Protein AF-A0A933SUL9-F1 (afdb_monomer)

pLDDT: mean 82.56, std 15.0, range [41.06, 97.38]

Secondary structure (DSSP, 8-state):
-------------------PPPHHHHHHHHHHHHHHIIIIIHHHH-TTSSS--HHHHHHT-----TTSHHHHTS-HHHHHHHHHTTTPPTT-----GGGTS-HHHHHHHHHHGGG--TT-------HHHHHHHIIIIIHHHH-TTSSS--HHHHHTT-----SS-HHHHHTS-HHHHHHHHHHB--STT---B--BTTB-HHHHHHHHHHHHTT--

Foldseek 3Di:
DDDDDDDDPDDPPPPPPPDDDDPVRLVVLLVLLLVLCVVPVCQQLNNLSQRPHVVCVVVVHRDHSLQDPVLLPDDLVQQLCCQCPVNPDPPDPRDNCVVVDDSSNSSSNSSNSNVRDSFPPQLPAALVLLLVCCVVPVCQQQNNLRQRPHVVCVVVVADGHGLQAPVRLVVDGLVRQLCCQQDNDDDPRGDGHHCNVVDDSSNSSNNSNNSNVSHD

Structure (mmCIF, N/CA/C/O backbone):
data_AF-A0A933SUL9-F1
#
_entry.id   AF-A0A933SUL9-F1
#
loop_
_atom_site.group_PDB
_atom_site.id
_atom_site.type_symbol
_atom_site.label_atom_id
_atom_site.label_alt_id
_atom_site.label_comp_id
_atom_site.label_asym_id
_atom_site.label_entity_id
_atom_site.label_seq_id
_atom_site.pdbx_PDB_ins_code
_atom_site.Cartn_x
_atom_site.Cartn_y
_atom_site.Cartn_z
_atom_site.occupancy
_atom_site.B_iso_or_equiv
_atom_site.auth_seq_id
_atom_site.auth_comp_id
_atom_site.auth_asym_id
_atom_site.auth_atom_id
_atom_site.pdbx_PDB_model_num
ATOM 1 N N . MET A 1 1 ? -11.830 -58.978 56.625 1.00 42.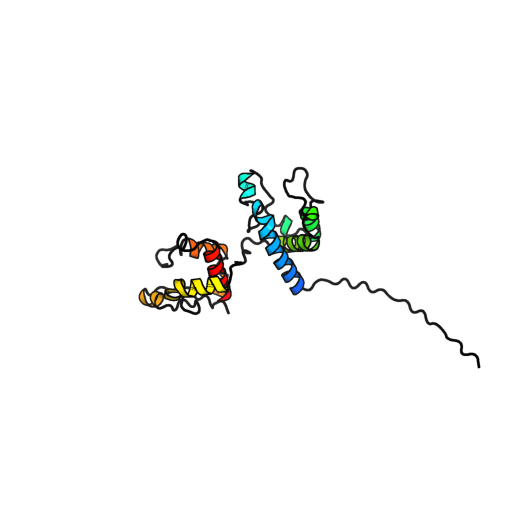00 1 MET A N 1
ATOM 2 C CA . MET A 1 1 ? -10.770 -58.032 56.199 1.00 42.00 1 MET A CA 1
ATOM 3 C C . MET A 1 1 ? -11.416 -56.754 55.671 1.00 42.00 1 MET A C 1
ATOM 5 O O . MET A 1 1 ? -12.039 -56.801 54.622 1.00 42.00 1 MET A O 1
ATOM 9 N N . LYS A 1 2 ? -11.346 -55.636 56.409 1.00 41.06 2 LYS A N 1
ATOM 10 C CA . LYS A 1 2 ? -11.911 -54.335 55.999 1.00 41.06 2 LYS A CA 1
ATOM 11 C C . LYS A 1 2 ? -10.801 -53.496 55.351 1.00 41.06 2 LYS A C 1
ATOM 13 O O . LYS A 1 2 ? -9.861 -53.116 56.042 1.00 41.06 2 LYS A O 1
ATOM 18 N N . ARG A 1 3 ? -10.878 -53.233 54.043 1.00 43.38 3 ARG A N 1
ATOM 19 C CA . ARG A 1 3 ? -9.951 -52.326 53.342 1.00 43.38 3 ARG A CA 1
ATOM 20 C C . ARG A 1 3 ? -10.451 -50.888 53.505 1.00 43.38 3 ARG A C 1
ATOM 22 O O . ARG A 1 3 ? -11.521 -50.556 53.010 1.00 43.38 3 ARG A O 1
ATOM 29 N N . LYS A 1 4 ? -9.699 -50.056 54.231 1.00 46.94 4 LYS A N 1
ATOM 30 C CA . LYS A 1 4 ? -9.925 -48.606 54.315 1.00 46.94 4 LYS A CA 1
ATOM 31 C C . LYS A 1 4 ? -9.298 -47.952 53.081 1.00 46.94 4 LYS A C 1
ATOM 33 O O . LYS A 1 4 ? -8.095 -48.079 52.881 1.00 46.94 4 LYS A O 1
ATOM 38 N N . ILE A 1 5 ? -10.111 -47.290 52.263 1.00 51.84 5 ILE A N 1
ATOM 39 C CA . ILE A 1 5 ? -9.652 -46.453 51.151 1.00 51.84 5 ILE A CA 1
ATOM 40 C C . ILE A 1 5 ? -9.416 -45.055 51.728 1.00 51.84 5 ILE A C 1
ATOM 42 O O . ILE A 1 5 ? -10.355 -44.420 52.201 1.00 51.84 5 ILE A O 1
ATOM 46 N N . PHE A 1 6 ? -8.165 -44.601 51.739 1.00 46.59 6 PHE A N 1
ATOM 47 C CA . PHE A 1 6 ? -7.826 -43.210 52.028 1.00 46.59 6 PHE A CA 1
ATOM 48 C C . PHE A 1 6 ? -7.938 -42.412 50.726 1.00 46.59 6 PHE A C 1
ATOM 50 O O . PHE A 1 6 ? -7.183 -42.652 49.787 1.00 46.59 6 PHE A O 1
ATOM 57 N N . ALA A 1 7 ? -8.894 -41.485 50.660 1.00 49.97 7 ALA A N 1
ATOM 58 C CA . ALA A 1 7 ? -8.974 -40.503 49.587 1.00 49.97 7 ALA A CA 1
ATOM 59 C C . ALA A 1 7 ? -7.996 -39.359 49.894 1.00 49.97 7 ALA A C 1
ATOM 61 O O . ALA A 1 7 ? -8.187 -38.613 50.853 1.00 49.97 7 ALA A O 1
ATOM 62 N N . ILE A 1 8 ? -6.931 -39.246 49.100 1.00 52.97 8 ILE A N 1
ATOM 63 C CA . ILE A 1 8 ? -6.003 -38.113 49.136 1.00 52.97 8 ILE A CA 1
ATOM 64 C C . ILE A 1 8 ? -6.593 -37.034 48.225 1.00 52.97 8 ILE A C 1
ATOM 66 O O . ILE A 1 8 ? -6.519 -37.136 47.004 1.00 52.97 8 ILE A O 1
ATOM 70 N N . ILE A 1 9 ? -7.216 -36.017 48.820 1.00 56.59 9 ILE A N 1
ATOM 71 C CA . ILE A 1 9 ? -7.631 -34.800 48.114 1.00 56.59 9 ILE A CA 1
ATOM 72 C C . ILE A 1 9 ? -6.402 -33.885 48.071 1.00 56.59 9 ILE A C 1
ATOM 74 O O . ILE A 1 9 ? -6.095 -33.201 49.045 1.00 56.59 9 ILE A O 1
ATOM 78 N N . GLY A 1 10 ? -5.648 -33.935 46.972 1.00 50.75 10 GLY A N 1
ATOM 79 C CA . GLY A 1 10 ? -4.569 -32.983 46.697 1.00 50.75 10 GLY A CA 1
ATOM 80 C C . GLY A 1 10 ? -5.129 -31.673 46.125 1.00 50.75 10 GLY A C 1
ATOM 81 O O . GLY A 1 10 ? -6.117 -31.717 45.388 1.00 50.75 10 GLY A O 1
ATOM 82 N N . PRO A 1 11 ? -4.537 -30.505 46.435 1.00 58.97 11 PRO A N 1
ATOM 83 C CA . PRO A 1 11 ? -5.017 -29.230 45.922 1.00 58.97 11 PRO A CA 1
ATOM 84 C C . PRO A 1 11 ? -4.733 -29.150 44.419 1.00 58.97 11 PRO A C 1
ATOM 86 O O . PRO A 1 11 ? -3.580 -29.179 43.988 1.00 58.97 11 PRO A O 1
ATOM 89 N N . VAL A 1 12 ? -5.788 -29.047 43.610 1.00 54.91 12 VAL A N 1
ATOM 90 C CA . VAL A 1 12 ? -5.671 -28.707 42.189 1.00 54.91 12 VAL A CA 1
ATOM 91 C C . VAL A 1 12 ? -5.274 -27.234 42.119 1.00 54.91 12 VAL A C 1
ATOM 93 O O . VAL A 1 12 ? -6.117 -26.344 42.205 1.00 54.91 12 VAL A O 1
ATOM 96 N N . LEU A 1 13 ? -3.969 -26.973 42.026 1.00 51.28 13 LEU A N 1
ATOM 97 C CA . LEU A 1 13 ? -3.451 -25.652 41.692 1.00 51.28 13 LEU A CA 1
ATOM 98 C C . LEU A 1 13 ? -3.873 -25.349 40.248 1.00 51.28 13 LEU A C 1
ATOM 100 O O . LEU A 1 13 ? -3.306 -25.889 39.297 1.00 51.28 13 LEU A O 1
ATOM 104 N N . LEU A 1 14 ? -4.899 -24.516 40.083 1.00 52.28 14 LEU A N 1
ATOM 105 C CA . LEU A 1 14 ? -5.302 -23.994 38.783 1.00 52.28 14 LEU A CA 1
ATOM 106 C C . LEU A 1 14 ? -4.233 -22.983 38.340 1.00 52.28 14 LEU A C 1
ATOM 108 O O . LEU A 1 14 ? -4.274 -21.809 38.702 1.00 52.28 14 LEU A O 1
ATOM 112 N N . VAL A 1 15 ? -3.220 -23.454 37.614 1.00 51.59 15 VAL A N 1
ATOM 113 C CA . VAL A 1 15 ? -2.232 -22.576 36.983 1.00 51.59 15 VAL A CA 1
ATOM 114 C C . VAL A 1 15 ? -2.940 -21.862 35.833 1.00 51.59 15 VAL A C 1
ATOM 116 O O . VAL A 1 15 ? -3.160 -22.446 34.774 1.00 51.59 15 VAL A O 1
ATOM 119 N N . LEU A 1 16 ? -3.330 -20.604 36.050 1.00 51.22 16 LEU A N 1
ATOM 120 C CA . LEU A 1 16 ? -3.737 -19.694 34.981 1.00 51.22 16 LEU A CA 1
ATOM 121 C C . LEU A 1 16 ? -2.507 -19.431 34.103 1.00 51.22 16 LEU A C 1
ATOM 123 O O . LEU A 1 16 ? -1.709 -18.538 34.375 1.00 51.22 16 LEU A O 1
ATOM 127 N N . MET A 1 17 ? -2.319 -20.257 33.075 1.00 44.09 17 MET A N 1
ATOM 128 C CA . MET A 1 17 ? -1.372 -19.965 32.008 1.00 44.09 17 MET A CA 1
ATOM 129 C C . MET A 1 17 ? -1.943 -18.805 31.198 1.00 44.09 17 MET A C 1
ATOM 131 O O . MET A 1 17 ? -2.877 -18.978 30.418 1.00 44.09 17 MET A O 1
ATOM 135 N N . SER A 1 18 ? -1.393 -17.612 31.398 1.00 49.53 18 SER A N 1
ATOM 136 C CA . SER A 1 18 ? -1.591 -16.494 30.482 1.00 49.53 18 SER A CA 1
ATOM 137 C C . SER A 1 18 ? -0.981 -16.891 29.138 1.00 49.53 18 SER A C 1
ATOM 139 O O . SER A 1 18 ? 0.234 -16.824 28.961 1.00 49.53 18 SER A O 1
ATOM 141 N N . VAL A 1 19 ? -1.806 -17.381 28.214 1.00 53.00 19 VAL A N 1
ATOM 142 C CA . VAL A 1 19 ? -1.376 -17.704 26.852 1.00 53.00 19 VAL A CA 1
ATOM 143 C C . VAL A 1 19 ? -1.109 -16.382 26.143 1.00 53.00 19 VAL A C 1
ATOM 145 O O . VAL A 1 19 ? -2.030 -15.700 25.704 1.00 53.00 19 VAL A O 1
ATOM 148 N N . THR A 1 20 ? 0.156 -15.979 26.075 1.00 58.44 20 THR A N 1
ATOM 149 C CA . THR A 1 20 ? 0.573 -14.892 25.189 1.00 58.44 20 THR A CA 1
ATOM 150 C C . THR A 1 20 ? 0.593 -15.435 23.763 1.00 58.44 20 THR A C 1
ATOM 152 O O . THR A 1 20 ? 1.267 -16.437 23.509 1.00 58.44 20 THR A O 1
ATOM 155 N N . ALA A 1 21 ? -0.150 -14.803 22.852 1.00 60.97 21 ALA A N 1
ATOM 156 C CA . ALA A 1 21 ? -0.200 -15.193 21.445 1.00 60.97 21 ALA A CA 1
ATOM 157 C C . ALA A 1 21 ? 1.207 -15.211 20.826 1.00 60.97 21 ALA A C 1
ATOM 159 O O . ALA A 1 21 ? 2.068 -14.395 21.167 1.00 60.97 21 ALA A O 1
ATOM 160 N N . SER A 1 22 ? 1.453 -16.159 19.920 1.00 64.50 22 SER A N 1
ATOM 161 C CA . SER A 1 22 ? 2.755 -16.250 19.256 1.00 64.50 22 SER A CA 1
ATOM 162 C C . SER A 1 22 ? 2.956 -15.095 18.258 1.00 64.50 22 SER A C 1
ATOM 164 O O . SER A 1 22 ? 1.985 -14.628 17.660 1.00 64.50 22 SER A O 1
ATOM 166 N N . PRO A 1 23 ? 4.203 -14.685 17.954 1.00 57.62 23 PRO A N 1
ATOM 167 C CA . PRO A 1 23 ? 4.468 -13.664 16.933 1.00 57.62 23 PRO A CA 1
ATOM 168 C C . PRO A 1 23 ? 3.925 -14.005 15.532 1.00 57.62 23 PRO A C 1
ATOM 170 O O . PRO A 1 23 ? 3.692 -13.117 14.715 1.00 57.62 23 PRO A O 1
ATOM 173 N N . ALA A 1 24 ? 3.749 -15.293 15.217 1.00 46.44 24 ALA A N 1
ATOM 174 C CA . ALA A 1 24 ? 3.148 -15.741 13.960 1.00 46.44 24 ALA A CA 1
ATOM 175 C C . ALA A 1 24 ? 1.617 -15.584 13.967 1.00 46.44 24 ALA A C 1
ATOM 177 O O . ALA A 1 24 ? 1.024 -15.215 12.956 1.00 46.44 24 ALA A O 1
ATOM 178 N N . GLU A 1 25 ? 0.986 -15.821 15.113 1.00 60.12 25 GLU A N 1
ATOM 179 C CA . GLU A 1 25 ? -0.448 -15.638 15.324 1.00 60.12 25 GLU A CA 1
ATOM 180 C C . GLU A 1 25 ? -0.830 -14.154 15.326 1.00 60.12 25 GLU A C 1
ATOM 182 O O . GLU A 1 25 ? -1.778 -13.766 14.652 1.00 60.12 25 GLU A O 1
ATOM 187 N N . GLU A 1 26 ? -0.016 -13.303 15.952 1.00 60.41 26 GLU A N 1
ATOM 188 C CA . GLU A 1 26 ? -0.184 -11.847 15.929 1.00 60.41 26 GLU A CA 1
ATOM 189 C C . GLU A 1 26 ? -0.081 -11.277 14.502 1.00 60.41 26 GLU A C 1
ATOM 191 O O . GLU A 1 26 ? -0.931 -10.493 14.077 1.00 60.41 26 GLU A O 1
ATOM 196 N N . LYS A 1 27 ? 0.892 -11.749 13.706 1.00 58.47 27 LYS A N 1
ATOM 197 C CA . LYS A 1 27 ? 1.001 -11.401 12.277 1.00 58.47 27 LYS A CA 1
ATOM 198 C C . LYS A 1 27 ? -0.212 -11.858 11.464 1.00 58.47 27 LYS A C 1
ATOM 200 O O . LYS A 1 27 ? -0.663 -11.122 10.588 1.00 58.47 27 LYS A O 1
ATOM 205 N N . ASN A 1 28 ? -0.756 -13.042 11.745 1.00 68.06 28 ASN A N 1
ATOM 206 C CA . ASN A 1 28 ? -1.950 -13.547 11.062 1.00 68.06 28 ASN A CA 1
ATOM 207 C C . ASN A 1 28 ? -3.206 -12.737 11.422 1.00 68.06 28 ASN A C 1
ATOM 209 O O . ASN A 1 28 ? -3.985 -12.390 10.533 1.00 68.06 28 ASN A O 1
ATOM 213 N N . ILE A 1 29 ? -3.380 -12.381 12.697 1.00 73.81 29 ILE A N 1
ATOM 214 C CA . ILE A 1 29 ? -4.493 -11.548 13.176 1.00 73.81 29 ILE A CA 1
ATOM 215 C C . ILE A 1 29 ? -4.421 -10.150 12.555 1.00 73.81 29 ILE A C 1
ATOM 217 O O . ILE A 1 29 ? -5.411 -9.659 12.013 1.00 73.81 29 ILE A O 1
ATOM 221 N N . ALA A 1 30 ? -3.240 -9.532 12.549 1.00 72.00 30 ALA A N 1
ATOM 222 C CA . ALA A 1 30 ? -3.025 -8.251 11.890 1.00 72.00 30 ALA A CA 1
ATOM 223 C C . ALA A 1 30 ? -3.280 -8.312 10.374 1.00 72.00 30 ALA A C 1
ATOM 225 O O . ALA A 1 30 ? -3.853 -7.385 9.800 1.00 72.00 30 ALA A O 1
ATOM 226 N N . HIS A 1 31 ? -2.912 -9.414 9.713 1.00 71.50 31 HIS A N 1
ATOM 227 C CA . HIS A 1 31 ? -3.207 -9.615 8.295 1.00 71.50 31 HIS A CA 1
ATOM 228 C C . HIS A 1 31 ? -4.721 -9.663 8.028 1.00 71.50 31 HIS A C 1
ATOM 230 O O . HIS A 1 31 ? -5.192 -9.006 7.099 1.00 71.50 31 HIS A O 1
ATOM 236 N N . ILE A 1 32 ? -5.504 -10.357 8.860 1.00 79.88 32 ILE A N 1
ATOM 237 C CA . ILE A 1 32 ? -6.978 -10.329 8.793 1.00 79.88 32 ILE A CA 1
ATOM 238 C C . ILE A 1 32 ? -7.492 -8.900 9.014 1.00 79.88 32 ILE A C 1
ATOM 240 O O . ILE A 1 32 ? -8.298 -8.398 8.227 1.00 79.88 32 ILE A O 1
ATOM 244 N N . GLY A 1 33 ? -6.966 -8.214 10.030 1.00 86.50 33 GLY A N 1
ATOM 245 C CA . GLY A 1 33 ? -7.293 -6.825 10.343 1.00 86.50 33 GLY A CA 1
ATOM 246 C C . GLY A 1 33 ? -7.092 -5.876 9.171 1.00 86.50 33 GLY A C 1
ATOM 247 O O . GLY A 1 33 ? -7.946 -5.036 8.901 1.00 86.50 33 GLY A O 1
ATOM 248 N N . LYS A 1 34 ? -6.015 -6.071 8.410 1.00 81.81 34 LYS A N 1
ATOM 249 C CA . LYS A 1 34 ? -5.733 -5.338 7.174 1.00 81.81 34 LYS A CA 1
ATOM 250 C C . LYS A 1 34 ? -6.815 -5.531 6.115 1.00 81.81 34 LYS A C 1
ATOM 252 O O . LYS A 1 34 ? -7.231 -4.569 5.476 1.00 81.81 34 LYS A O 1
ATOM 257 N N . HIS A 1 35 ? -7.283 -6.763 5.883 1.00 78.81 35 HIS A N 1
ATOM 258 C CA . HIS A 1 35 ? -8.392 -7.028 4.943 1.00 78.81 35 HIS A CA 1
ATOM 259 C C . HIS A 1 35 ? -9.673 -6.325 5.364 1.00 78.81 35 HIS A C 1
ATOM 261 O O . HIS A 1 35 ? -10.295 -5.650 4.547 1.00 78.81 35 HIS A O 1
ATOM 267 N N . LEU A 1 36 ? -10.015 -6.412 6.643 1.00 88.81 36 LEU A N 1
ATOM 268 C CA . LEU A 1 36 ? -11.210 -5.777 7.177 1.00 88.81 36 LEU A CA 1
ATOM 269 C C . LEU A 1 36 ? -11.113 -4.244 7.136 1.00 88.81 36 LEU A C 1
ATOM 271 O O . LEU A 1 36 ? -12.049 -3.578 6.700 1.00 88.81 36 LEU A O 1
ATOM 275 N N . PHE A 1 37 ? -9.966 -3.667 7.496 1.00 91.44 37 PHE A N 1
ATOM 276 C CA . PHE A 1 37 ? -9.748 -2.224 7.413 1.00 91.44 37 PHE A CA 1
ATOM 277 C C . PHE A 1 37 ? -9.898 -1.712 5.974 1.00 91.44 37 PHE A C 1
ATOM 279 O O . PHE A 1 37 ? -10.584 -0.719 5.733 1.00 91.44 37 PHE A O 1
ATOM 286 N N . HIS A 1 38 ? -9.316 -2.419 5.003 1.00 83.94 38 HIS A N 1
ATOM 287 C CA . HIS A 1 38 ? -9.422 -2.063 3.587 1.00 83.94 38 HIS A CA 1
ATOM 288 C C . HIS A 1 38 ? -10.858 -2.178 3.061 1.00 83.94 38 HIS A C 1
ATOM 290 O O . HIS A 1 38 ? -11.249 -1.387 2.214 1.00 83.94 38 HIS A O 1
ATOM 296 N N . ALA A 1 39 ? -11.645 -3.139 3.548 1.00 84.50 39 ALA A N 1
ATOM 297 C CA . ALA A 1 39 ? -13.023 -3.328 3.102 1.00 84.50 39 ALA A CA 1
ATOM 298 C C . ALA A 1 39 ? -13.990 -2.303 3.717 1.00 84.50 39 ALA A C 1
ATOM 300 O O . ALA A 1 39 ? -14.871 -1.794 3.029 1.00 84.50 39 ALA A O 1
ATOM 301 N N . TYR A 1 40 ? -13.822 -1.982 5.003 1.00 93.75 40 TYR A N 1
ATOM 302 C CA . TYR A 1 40 ? -14.836 -1.248 5.769 1.00 93.75 40 TYR A CA 1
ATOM 303 C C . TYR A 1 40 ? -14.386 0.136 6.244 1.00 93.75 40 TYR A C 1
ATOM 305 O O . TYR A 1 40 ? -15.203 1.048 6.369 1.00 93.75 40 TYR A O 1
ATOM 313 N N . CYS A 1 41 ? -13.094 0.324 6.513 1.00 94.62 41 CYS A N 1
ATOM 314 C CA . CYS A 1 41 ? -12.572 1.550 7.118 1.00 94.62 41 CYS A CA 1
ATOM 315 C C . CYS A 1 41 ? -11.971 2.513 6.083 1.00 94.62 41 CYS A C 1
ATOM 317 O O . CYS A 1 41 ? -12.016 3.729 6.297 1.00 94.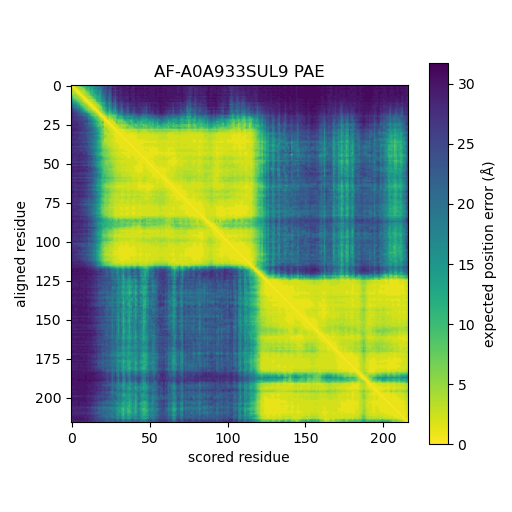62 41 CYS A O 1
ATOM 319 N N . PHE A 1 42 ? -11.461 1.996 4.956 1.00 91.44 42 PHE A N 1
ATOM 320 C CA . PHE A 1 42 ? -10.758 2.774 3.923 1.00 91.44 42 PHE A CA 1
ATOM 321 C C . PHE A 1 42 ? -11.582 3.956 3.403 1.00 91.44 42 PHE A C 1
ATOM 323 O O . PHE A 1 42 ? -11.048 5.027 3.130 1.00 91.44 42 PHE A O 1
ATOM 330 N N . VAL A 1 43 ? -12.899 3.789 3.288 1.00 91.31 43 VAL A N 1
ATOM 331 C CA . VAL A 1 43 ? -13.758 4.779 2.637 1.00 91.31 43 VAL A CA 1
ATOM 332 C C . VAL A 1 43 ? -13.701 6.142 3.350 1.00 91.31 43 VAL A C 1
ATOM 334 O O . VAL A 1 43 ? -13.832 7.192 2.716 1.00 91.31 43 VAL A O 1
ATOM 337 N N . CYS A 1 44 ? -13.417 6.129 4.657 1.00 95.94 44 CYS A N 1
ATOM 338 C CA . CYS A 1 44 ? -13.188 7.318 5.473 1.00 95.94 44 CYS A CA 1
ATOM 339 C C . CYS A 1 44 ? -11.710 7.490 5.856 1.00 95.94 44 CYS A C 1
ATOM 341 O O . CYS A 1 44 ? -11.180 8.595 5.760 1.00 95.94 44 CYS A O 1
ATOM 343 N N . HIS A 1 45 ? -11.033 6.421 6.282 1.00 93.44 45 HIS A N 1
ATOM 344 C CA . HIS A 1 45 ? -9.667 6.508 6.803 1.00 93.44 45 HIS A CA 1
ATOM 345 C C . HIS A 1 45 ? -8.566 6.444 5.735 1.00 93.44 45 HIS A C 1
ATOM 347 O O . HIS A 1 45 ? -7.427 6.767 6.059 1.00 93.44 45 HIS A O 1
ATOM 353 N N . ASN A 1 46 ? -8.920 6.121 4.486 1.00 85.12 46 ASN A N 1
ATOM 354 C CA . ASN A 1 46 ? -8.037 5.789 3.362 1.00 85.12 46 ASN A CA 1
ATOM 355 C C . ASN A 1 46 ? -7.139 4.566 3.631 1.00 85.12 46 ASN A C 1
ATOM 357 O O . ASN A 1 46 ? -7.066 4.082 4.758 1.00 85.12 46 ASN A O 1
ATOM 361 N N . TYR A 1 47 ? -6.479 4.035 2.601 1.00 80.25 47 TYR A N 1
ATOM 362 C CA . TYR A 1 47 ? -5.575 2.884 2.732 1.00 80.25 47 TYR A CA 1
ATOM 363 C C . TYR A 1 47 ? -4.335 3.191 3.577 1.00 80.25 47 TYR A C 1
ATOM 365 O O . TYR A 1 47 ? -3.851 2.322 4.292 1.00 80.25 47 TYR A O 1
ATOM 373 N N . ASP A 1 48 ? -3.857 4.434 3.537 1.00 75.38 48 ASP A N 1
ATOM 374 C CA . ASP A 1 48 ? -2.724 4.909 4.337 1.00 75.38 48 ASP A CA 1
ATOM 375 C C . ASP A 1 48 ? -3.108 5.255 5.789 1.00 75.38 48 ASP A C 1
ATOM 377 O O . ASP A 1 48 ? -2.253 5.632 6.589 1.00 75.38 48 ASP A O 1
ATOM 381 N N . GLY A 1 49 ? -4.395 5.160 6.142 1.00 87.75 49 GLY A N 1
ATOM 382 C CA . GLY A 1 49 ? -4.903 5.476 7.472 1.00 87.75 49 GLY A CA 1
ATOM 383 C C . GLY A 1 49 ? -4.862 6.964 7.837 1.00 87.75 49 GLY A C 1
ATOM 384 O O . GLY A 1 49 ? -5.097 7.297 9.002 1.00 87.75 49 GLY A O 1
ATOM 385 N N . LYS A 1 50 ? -4.577 7.882 6.902 1.00 89.06 50 LYS A N 1
ATOM 386 C CA . LYS A 1 50 ? -4.414 9.317 7.203 1.00 89.06 50 LYS A CA 1
ATOM 387 C C . LYS A 1 50 ? -5.723 10.070 7.423 1.00 89.06 50 LYS A C 1
ATOM 389 O O . LYS A 1 50 ? -5.685 11.233 7.822 1.00 89.06 50 LYS A O 1
ATOM 394 N N . GLY A 1 51 ? -6.873 9.432 7.212 1.00 91.25 51 GLY A N 1
ATOM 395 C CA . GLY A 1 51 ? -8.172 10.083 7.397 1.00 91.25 51 GLY A CA 1
ATOM 396 C C . GLY A 1 51 ? -8.627 10.910 6.194 1.00 91.25 51 GLY A C 1
ATOM 397 O O . GLY A 1 51 ? -9.509 11.748 6.325 1.00 91.25 51 GLY A O 1
ATOM 398 N N . ASN A 1 52 ? -8.034 10.702 5.022 1.00 88.75 52 ASN A N 1
ATOM 399 C CA . ASN A 1 52 ? -8.332 11.413 3.774 1.00 88.75 52 ASN A CA 1
ATOM 400 C C . ASN A 1 52 ? -9.132 10.546 2.781 1.00 88.75 52 ASN A C 1
ATOM 402 O O . ASN A 1 52 ? -8.985 10.697 1.569 1.00 88.75 52 ASN A O 1
ATOM 406 N N . GLY A 1 53 ? -9.975 9.636 3.283 1.00 87.81 53 GLY A N 1
ATOM 407 C CA . GLY A 1 53 ? -10.750 8.721 2.448 1.00 87.81 53 GLY A CA 1
ATOM 408 C C . GLY A 1 53 ? -11.751 9.437 1.526 1.00 87.81 53 GLY A C 1
ATOM 409 O O . GLY A 1 53 ? -12.194 10.557 1.816 1.00 87.81 53 GLY A O 1
ATOM 410 N N . PRO A 1 54 ? -12.150 8.797 0.412 1.00 84.75 54 PRO A N 1
ATOM 411 C CA . PRO A 1 54 ? -12.994 9.417 -0.610 1.00 84.75 54 PRO A CA 1
ATOM 412 C C . PRO A 1 54 ? -14.351 9.894 -0.070 1.00 84.75 54 PRO A C 1
ATOM 414 O O . PRO A 1 54 ? -14.816 10.979 -0.432 1.00 84.75 54 PRO A O 1
ATOM 417 N N . LEU A 1 55 ? -14.974 9.132 0.836 1.00 90.94 55 LEU A N 1
ATOM 418 C CA . LEU A 1 55 ? -16.237 9.532 1.458 1.00 90.94 55 LEU A CA 1
ATOM 419 C C . LEU A 1 55 ? -16.028 10.620 2.511 1.00 90.94 55 LEU A C 1
ATOM 421 O O . LEU A 1 55 ? -16.839 11.541 2.583 1.00 90.94 55 LEU A O 1
ATOM 425 N N . ALA A 1 56 ? -14.932 10.571 3.275 1.00 91.62 56 ALA A N 1
ATOM 426 C CA . ALA A 1 56 ? -14.616 11.613 4.252 1.00 91.62 56 ALA A CA 1
ATOM 427 C C . ALA A 1 56 ? -14.519 12.995 3.591 1.00 91.62 56 ALA A C 1
ATOM 429 O O . ALA A 1 56 ? -15.154 13.947 4.048 1.00 91.62 56 ALA A O 1
ATOM 430 N N . LYS A 1 57 ? -13.827 13.074 2.445 1.00 87.19 57 LYS A N 1
ATOM 431 C CA . LYS A 1 57 ? -13.728 14.295 1.634 1.00 87.19 57 LYS A CA 1
ATOM 432 C C . LYS A 1 57 ? -15.096 14.787 1.158 1.00 87.19 57 LYS A C 1
ATOM 434 O O . LYS A 1 57 ? -15.376 15.979 1.239 1.00 87.19 57 LYS A O 1
ATOM 439 N N . LYS A 1 58 ? -15.958 13.880 0.684 1.00 91.12 58 LYS A N 1
ATOM 440 C CA . LYS A 1 58 ? -17.302 14.224 0.190 1.00 91.12 58 LYS A CA 1
ATOM 441 C C . LYS A 1 58 ? -18.234 14.712 1.302 1.00 91.12 58 LYS A C 1
ATOM 443 O O . LYS A 1 58 ? -19.060 15.584 1.059 1.00 91.12 58 LYS A O 1
ATOM 448 N N . LEU A 1 59 ? -18.098 14.157 2.504 1.00 92.06 59 LEU A N 1
ATOM 449 C CA . LEU A 1 59 ? -18.893 14.529 3.676 1.00 92.06 59 LEU A CA 1
ATOM 450 C C . LEU A 1 59 ? -18.315 15.724 4.451 1.00 92.06 59 LEU A C 1
ATOM 452 O O . LEU A 1 59 ? -18.932 16.163 5.417 1.00 92.06 59 LEU A O 1
ATOM 456 N N . GLY A 1 60 ? -17.143 16.239 4.065 1.00 91.12 60 GLY A N 1
ATOM 457 C CA . GLY A 1 60 ? -16.482 17.336 4.777 1.00 91.12 60 GLY A CA 1
ATOM 458 C C . GLY A 1 60 ? -16.074 16.977 6.210 1.00 91.12 60 GLY A C 1
ATOM 459 O O . GLY A 1 60 ? -15.972 17.863 7.056 1.00 91.12 60 GLY A O 1
ATOM 460 N N . ILE A 1 61 ? -15.861 15.690 6.498 1.00 91.12 61 ILE A N 1
ATOM 461 C CA . ILE A 1 61 ? -15.395 15.223 7.807 1.00 91.12 61 ILE A CA 1
ATOM 462 C C . ILE A 1 61 ? -13.895 14.969 7.791 1.00 91.12 61 ILE A C 1
ATOM 464 O O . ILE A 1 61 ? -13.315 14.635 6.761 1.00 91.12 61 ILE A O 1
ATOM 468 N N . VAL A 1 62 ? -13.284 15.062 8.971 1.00 90.50 62 VAL A N 1
ATOM 469 C CA . VAL A 1 62 ? -11.861 14.772 9.172 1.00 90.50 62 VAL A CA 1
ATOM 470 C C . VAL A 1 62 ? -11.725 13.607 10.157 1.00 90.50 62 VAL A C 1
ATOM 472 O O . VAL A 1 62 ? -11.649 13.825 11.370 1.00 90.50 62 VAL A O 1
ATOM 475 N N . PRO A 1 63 ? -11.758 12.353 9.669 1.00 93.81 63 PRO A N 1
ATOM 476 C CA . PRO A 1 63 ? -11.413 11.186 10.465 1.00 93.81 63 PRO A CA 1
ATOM 477 C C . PRO A 1 63 ? -10.015 11.307 11.071 1.00 93.81 63 PRO A C 1
ATOM 479 O O . PRO A 1 63 ? -9.157 12.052 10.598 1.00 93.81 63 PRO A O 1
ATOM 482 N N . ALA A 1 64 ? -9.772 10.547 12.136 1.00 92.56 64 ALA A N 1
ATOM 483 C CA . ALA A 1 64 ? -8.462 10.521 12.763 1.00 92.56 64 ALA A CA 1
ATOM 484 C C . ALA A 1 64 ? -7.385 10.031 11.781 1.00 92.56 64 ALA A C 1
ATOM 486 O O . ALA A 1 64 ? -7.563 8.996 11.138 1.00 92.56 64 ALA A O 1
ATOM 487 N N . ASN A 1 65 ? -6.250 10.737 11.747 1.00 92.12 65 ASN A N 1
ATOM 488 C CA . ASN A 1 65 ? -5.020 10.215 11.167 1.00 92.12 65 ASN A CA 1
ATOM 489 C C . ASN A 1 65 ? -4.466 9.129 12.103 1.00 92.12 65 ASN A C 1
ATOM 491 O O . ASN A 1 65 ? -3.955 9.438 13.179 1.00 92.12 65 ASN A O 1
ATOM 495 N N . LEU A 1 66 ? -4.602 7.870 11.697 1.00 91.56 66 LEU A N 1
ATOM 496 C CA . LEU A 1 66 ? -4.239 6.679 12.465 1.00 91.56 66 LEU A CA 1
ATOM 497 C C . LEU A 1 66 ? -2.727 6.405 12.470 1.00 91.56 66 LEU A C 1
ATOM 499 O O . LEU A 1 66 ? -2.257 5.603 13.268 1.00 91.56 66 LEU A O 1
ATOM 503 N N . THR A 1 67 ? -1.956 7.106 11.636 1.00 85.12 67 THR A N 1
ATOM 504 C CA . THR A 1 67 ? -0.497 6.928 11.532 1.00 85.12 67 THR A CA 1
ATOM 505 C C . THR A 1 67 ? 0.294 7.683 12.601 1.00 85.12 67 THR A C 1
ATOM 507 O O . THR A 1 67 ? 1.496 7.460 12.746 1.00 85.12 67 THR A O 1
ATOM 510 N N . ILE A 1 68 ? -0.350 8.576 13.364 1.00 87.25 68 ILE A N 1
ATOM 511 C CA . ILE A 1 68 ? 0.336 9.340 14.411 1.00 87.25 68 ILE A CA 1
ATOM 512 C C . ILE A 1 68 ? 0.664 8.454 15.618 1.00 87.25 68 ILE A C 1
ATOM 514 O O . ILE A 1 68 ? -0.084 7.538 15.971 1.00 87.25 68 ILE A O 1
ATOM 518 N N . ASP A 1 69 ? 1.735 8.814 16.324 1.00 86.12 69 ASP A N 1
ATOM 519 C CA . ASP A 1 69 ? 2.258 8.112 17.504 1.00 86.12 69 ASP A CA 1
ATOM 520 C C . ASP A 1 69 ? 1.201 7.723 18.539 1.00 86.12 69 ASP A C 1
ATOM 522 O O . ASP A 1 69 ? 1.295 6.660 19.149 1.00 86.12 69 ASP A O 1
ATOM 526 N N . LYS A 1 70 ? 0.180 8.568 18.723 1.00 91.31 70 LYS A N 1
ATOM 527 C CA . LYS A 1 70 ? -0.927 8.293 19.638 1.00 91.31 70 LYS A CA 1
ATOM 528 C C . LYS A 1 70 ? -1.569 6.933 19.353 1.00 91.31 70 LYS A C 1
ATOM 530 O O . LYS A 1 70 ? -1.701 6.138 20.276 1.00 91.31 70 LYS A O 1
ATOM 535 N N . TYR A 1 71 ? -1.984 6.673 18.113 1.00 89.88 71 TYR A N 1
ATOM 536 C CA . TYR A 1 71 ? -2.723 5.450 17.778 1.00 89.88 71 TYR A CA 1
ATOM 537 C C . TYR A 1 71 ? -1.801 4.242 17.642 1.00 89.88 71 TYR A C 1
ATOM 539 O O . TYR A 1 71 ? -2.201 3.149 18.019 1.00 89.88 71 TYR A O 1
ATOM 547 N N . ARG A 1 72 ? -0.540 4.452 17.245 1.00 84.44 72 ARG A N 1
ATOM 548 C CA . ARG A 1 72 ? 0.492 3.403 17.277 1.00 84.44 72 ARG A CA 1
ATOM 549 C C . ARG A 1 72 ? 0.790 2.886 18.682 1.00 84.44 72 ARG A C 1
ATOM 551 O O . ARG A 1 72 ? 1.084 1.713 18.855 1.00 84.44 72 ARG A O 1
ATOM 558 N N . LYS A 1 73 ? 0.728 3.769 19.680 1.00 86.12 73 LYS A N 1
ATOM 559 C CA . LYS A 1 73 ? 0.989 3.447 21.092 1.00 86.12 73 LYS A CA 1
ATOM 560 C C . LYS A 1 73 ? -0.282 3.110 21.879 1.00 86.12 73 LYS A C 1
ATOM 562 O O . LYS A 1 73 ? -0.187 2.778 23.056 1.00 86.12 73 LYS A O 1
ATOM 567 N N . THR A 1 74 ? -1.463 3.226 21.269 1.00 90.44 74 THR A N 1
ATOM 568 C CA . THR A 1 74 ? -2.725 2.832 21.911 1.00 90.44 74 THR A CA 1
ATOM 569 C C . THR A 1 74 ? -2.840 1.311 21.861 1.00 90.44 74 THR A C 1
ATOM 571 O O . THR A 1 74 ? -2.572 0.717 20.819 1.00 90.44 74 THR A O 1
ATOM 574 N N . SER A 1 75 ? -3.224 0.674 22.971 1.00 91.06 75 SER A N 1
ATOM 575 C CA . SER A 1 75 ? -3.327 -0.787 23.004 1.00 91.06 75 SER A CA 1
ATOM 576 C C . SER A 1 75 ? -4.443 -1.295 22.074 1.00 91.06 75 SER A C 1
ATOM 578 O O . SER A 1 75 ? -5.447 -0.591 21.886 1.00 91.06 75 SER A O 1
ATOM 580 N N . PRO A 1 76 ? -4.318 -2.511 21.510 1.00 88.19 76 PRO A N 1
ATOM 581 C CA . PRO A 1 76 ? -5.364 -3.110 20.683 1.00 88.19 76 PRO A CA 1
ATOM 582 C C . PRO A 1 76 ? -6.729 -3.182 21.381 1.00 88.19 76 PRO A C 1
ATOM 584 O O . PRO A 1 76 ? -7.758 -2.990 20.742 1.00 88.19 76 PRO A O 1
ATOM 587 N N . GLU A 1 77 ? -6.776 -3.386 22.696 1.00 91.88 77 GLU A N 1
ATOM 588 C CA . GLU A 1 77 ? -8.029 -3.448 23.458 1.00 91.88 77 GLU A CA 1
ATOM 589 C C . GLU A 1 77 ? -8.735 -2.092 23.489 1.00 91.88 77 GLU A C 1
ATOM 591 O O . GLU A 1 77 ? -9.956 -2.010 23.352 1.00 91.88 77 GLU A O 1
ATOM 596 N N . GLU A 1 78 ? -7.975 -1.010 23.653 1.00 94.12 78 GLU A N 1
ATOM 597 C CA . GLU A 1 78 ? -8.538 0.336 23.670 1.00 94.12 78 GLU A CA 1
ATOM 598 C C . GLU A 1 78 ? -8.966 0.776 22.264 1.00 94.12 78 GLU A C 1
ATOM 600 O O . GLU A 1 78 ? -10.048 1.339 22.085 1.00 94.12 78 GLU A O 1
ATOM 605 N N . LEU A 1 79 ? -8.185 0.428 21.239 1.00 94.56 79 LEU A N 1
ATOM 606 C CA . LEU A 1 79 ? -8.584 0.607 19.843 1.00 94.56 79 LEU A CA 1
ATOM 607 C C . LEU A 1 79 ? -9.861 -0.184 19.517 1.00 94.56 79 LEU A C 1
ATOM 609 O O . LEU A 1 79 ? -10.772 0.364 18.898 1.00 94.56 79 LEU A O 1
ATOM 613 N N . ALA A 1 80 ? -9.987 -1.424 19.993 1.00 96.19 80 ALA A N 1
ATOM 614 C CA . ALA A 1 80 ? -11.181 -2.248 19.815 1.00 96.19 80 ALA A CA 1
ATOM 615 C C . ALA A 1 80 ? -12.426 -1.632 20.479 1.00 96.19 80 ALA A C 1
ATOM 617 O O . ALA A 1 80 ? -13.514 -1.659 19.899 1.00 96.19 80 ALA A O 1
ATOM 618 N N . LYS A 1 81 ? -12.296 -1.000 21.653 1.00 95.56 81 LYS A N 1
ATOM 619 C CA . LYS A 1 81 ? -13.402 -0.244 22.275 1.00 95.56 81 LYS A CA 1
ATOM 620 C C . LYS A 1 81 ? -13.828 0.959 21.436 1.00 95.56 81 LYS A C 1
ATOM 622 O O . LYS A 1 81 ? -15.020 1.250 21.334 1.00 95.56 81 LYS A O 1
ATOM 627 N N . ILE A 1 82 ? -12.874 1.664 20.829 1.00 94.81 82 ILE A N 1
ATOM 628 C CA . ILE A 1 82 ? -13.172 2.790 19.937 1.00 94.81 82 ILE A CA 1
ATOM 629 C C . ILE A 1 82 ? -13.891 2.288 18.680 1.00 94.81 82 ILE A C 1
ATOM 631 O O . ILE A 1 82 ? -14.946 2.821 18.345 1.00 94.81 82 ILE A O 1
ATOM 635 N N . ILE A 1 83 ? -13.363 1.247 18.026 1.00 95.69 83 ILE A N 1
ATOM 636 C CA . ILE A 1 83 ? -13.920 0.669 16.791 1.00 95.69 83 ILE A CA 1
ATOM 637 C C . ILE A 1 83 ? -15.314 0.090 17.034 1.00 95.69 83 ILE A C 1
ATOM 639 O O . ILE A 1 83 ? -16.234 0.374 16.274 1.00 95.69 83 ILE A O 1
ATOM 643 N N . SER A 1 84 ? -15.508 -0.654 18.125 1.00 96.31 84 SER A N 1
ATOM 644 C CA . SER A 1 84 ? -16.830 -1.172 18.505 1.00 96.31 84 SER A CA 1
ATOM 645 C C . SER A 1 84 ? -17.850 -0.065 18.791 1.00 96.31 84 SER A C 1
ATOM 647 O O . SER A 1 84 ? -19.047 -0.331 18.793 1.00 96.31 84 SER A O 1
ATOM 649 N N . GLY A 1 85 ? -17.388 1.174 18.995 1.00 92.50 85 GLY A N 1
ATOM 650 C CA . GLY A 1 85 ? -18.185 2.381 19.187 1.00 92.50 85 GLY A CA 1
ATOM 651 C C . GLY A 1 85 ? -18.577 2.664 20.638 1.00 92.50 85 GLY A C 1
ATOM 652 O O . GLY A 1 85 ? -19.218 3.682 20.899 1.00 92.50 85 GLY A O 1
ATOM 653 N N . TYR A 1 86 ? -18.147 1.835 21.592 1.00 85.88 86 TYR A N 1
ATOM 654 C CA . TYR A 1 86 ? -18.333 2.078 23.029 1.00 85.88 86 TYR A CA 1
ATOM 655 C C . TYR A 1 86 ? -17.325 3.088 23.602 1.00 85.88 86 TYR A C 1
ATOM 657 O O . TYR A 1 86 ? -17.590 3.705 24.629 1.00 85.88 86 TYR A O 1
ATOM 665 N N . GLY A 1 87 ? -16.200 3.307 22.915 1.00 82.81 87 GLY A N 1
ATOM 666 C CA . GLY A 1 87 ? -15.195 4.331 23.227 1.00 82.81 87 GLY A CA 1
ATOM 667 C C . GLY A 1 87 ? -15.246 5.563 22.315 1.00 82.81 87 GLY A C 1
ATOM 668 O O . GLY A 1 87 ? -14.285 6.333 22.264 1.00 82.81 87 GLY A O 1
ATOM 669 N N . ARG A 1 88 ? -16.317 5.748 21.527 1.00 81.38 88 ARG A N 1
ATOM 670 C CA . ARG A 1 88 ? -16.383 6.834 20.535 1.00 81.38 88 ARG A CA 1
ATOM 671 C C . ARG A 1 88 ? -16.540 8.205 21.201 1.00 81.38 88 ARG A C 1
ATOM 673 O O . ARG A 1 88 ? -17.290 8.369 22.160 1.00 81.38 88 ARG A O 1
ATOM 680 N N . LYS A 1 89 ? -15.887 9.225 20.639 1.00 82.81 89 LYS A N 1
ATOM 681 C CA . LYS A 1 89 ? -16.087 10.617 21.070 1.00 82.81 89 LYS A CA 1
ATOM 682 C C . LYS A 1 89 ? -17.521 11.084 20.766 1.00 82.81 89 LYS A C 1
ATOM 684 O O . LYS A 1 89 ? -18.040 10.734 19.700 1.00 82.81 89 LYS A O 1
ATOM 689 N N . PRO A 1 90 ? -18.142 11.913 21.628 1.00 82.62 90 PRO A N 1
ATOM 690 C CA . PRO A 1 90 ? -19.406 12.572 21.308 1.00 82.62 90 PRO A CA 1
ATOM 691 C C . PRO A 1 90 ? -19.318 13.322 19.974 1.00 82.62 90 PRO A C 1
ATOM 693 O O . PRO A 1 90 ? -18.322 13.989 19.702 1.00 82.62 90 PRO A O 1
ATOM 696 N N . GLY A 1 91 ? -20.337 13.170 19.128 1.00 83.00 91 GLY A N 1
ATOM 697 C CA . GLY A 1 91 ? -20.363 13.767 17.787 1.00 83.00 91 GLY A CA 1
ATOM 698 C C . GLY A 1 91 ? -19.502 13.056 16.735 1.00 83.00 91 GLY A C 1
ATOM 699 O O . GLY A 1 91 ? -19.441 13.519 15.600 1.00 83.00 91 GLY A O 1
ATOM 700 N N . SER A 1 92 ? -18.848 11.933 17.065 1.00 87.75 92 SER A N 1
ATOM 701 C CA . SER A 1 92 ? -18.137 11.129 16.066 1.00 87.75 92 SER A CA 1
ATOM 702 C C . SER A 1 92 ? -19.105 10.527 15.044 1.00 87.75 92 SER A C 1
ATOM 704 O O . SER A 1 92 ? -20.060 9.842 15.415 1.00 87.75 92 SER A O 1
ATOM 706 N N . MET A 1 93 ? -18.796 10.724 13.761 1.00 90.69 93 MET A N 1
ATOM 707 C CA . MET A 1 93 ? -19.468 10.080 12.624 1.00 90.69 93 MET A CA 1
ATOM 708 C C . MET A 1 93 ? -18.998 8.630 12.396 1.00 90.69 93 MET A C 1
ATOM 710 O O . MET A 1 93 ? -19.485 7.968 11.486 1.00 90.69 93 MET A O 1
ATOM 714 N N . MET A 1 94 ? -18.040 8.130 13.190 1.00 93.88 94 MET A N 1
ATOM 715 C CA . MET A 1 94 ? -17.574 6.745 13.089 1.00 93.88 94 MET A CA 1
ATOM 716 C C . MET A 1 94 ? -18.708 5.777 13.482 1.00 93.88 94 MET A C 1
ATOM 718 O O . MET A 1 94 ? -19.263 5.937 14.579 1.00 93.88 94 MET A O 1
ATOM 722 N N . PRO A 1 95 ? -19.051 4.792 12.626 1.00 93.06 95 PRO A N 1
ATOM 723 C CA . PRO A 1 95 ? -20.073 3.796 12.931 1.00 93.06 95 PRO A CA 1
ATOM 724 C C . PRO A 1 95 ? -19.755 2.989 14.192 1.00 93.06 95 PRO A C 1
ATOM 726 O O . PRO A 1 95 ? -18.595 2.842 14.582 1.00 93.06 95 PRO A O 1
ATOM 729 N N . LYS A 1 96 ? -20.799 2.441 14.818 1.00 94.81 96 LYS A N 1
ATOM 730 C CA . LYS A 1 96 ? -20.681 1.548 15.972 1.00 94.81 96 LYS A CA 1
ATOM 731 C C . LYS A 1 96 ? -20.501 0.107 15.485 1.00 94.81 96 LYS A C 1
ATOM 733 O O . LYS A 1 96 ? -21.432 -0.688 15.518 1.00 94.81 96 LYS A O 1
ATOM 738 N N . TRP A 1 97 ? -19.294 -0.230 15.031 1.00 95.50 97 TRP A N 1
ATOM 739 C CA . TRP A 1 97 ? -19.027 -1.511 14.361 1.00 95.50 97 TRP A CA 1
ATOM 740 C C . TRP A 1 97 ? -19.291 -2.751 15.223 1.00 95.50 97 TRP A C 1
ATOM 742 O O . TRP A 1 97 ? -19.435 -3.834 14.674 1.00 95.50 97 TRP A O 1
ATOM 752 N N . GLY A 1 98 ? -19.399 -2.614 16.549 1.00 94.75 98 GLY A N 1
ATOM 753 C CA . GLY A 1 98 ? -19.763 -3.718 17.444 1.00 94.75 98 GLY A CA 1
ATOM 754 C C . GLY A 1 98 ? -21.169 -4.282 17.222 1.00 94.75 98 GLY A C 1
ATOM 755 O O . GLY A 1 98 ? -21.460 -5.359 17.725 1.00 94.75 98 GLY A O 1
ATOM 756 N N . GLU A 1 99 ? -22.034 -3.573 16.494 1.00 94.38 99 GLU A N 1
ATOM 757 C CA . GLU A 1 99 ? -23.372 -4.061 16.132 1.00 94.38 99 GLU A CA 1
ATOM 758 C C . GLU A 1 99 ? -23.366 -4.880 14.829 1.00 94.38 99 GLU A C 1
ATOM 760 O O . GLU A 1 99 ? -24.227 -5.737 14.652 1.00 94.38 99 GLU A O 1
ATOM 765 N N . ASP A 1 100 ? -22.358 -4.681 13.970 1.00 92.94 100 ASP A N 1
ATOM 766 C CA . ASP A 1 100 ? -22.289 -5.260 12.619 1.00 92.94 100 ASP A CA 1
ATOM 767 C C . ASP A 1 100 ? -21.079 -6.194 12.400 1.00 92.94 100 ASP A C 1
ATOM 769 O O . ASP A 1 100 ? -20.989 -6.880 11.381 1.00 92.94 100 ASP A O 1
ATOM 773 N N . MET A 1 101 ? -20.121 -6.236 13.333 1.00 94.62 101 MET A N 1
ATOM 774 C CA . MET A 1 101 ? -18.902 -7.049 13.255 1.00 94.62 101 MET A CA 1
ATOM 775 C C . MET A 1 101 ? -18.680 -7.857 14.533 1.00 94.62 101 MET A C 1
ATOM 777 O O . MET A 1 101 ? -18.934 -7.384 15.639 1.00 94.62 101 MET A O 1
ATOM 781 N N . SER A 1 102 ? -18.135 -9.070 14.385 1.00 96.62 102 SER A N 1
ATOM 782 C CA . SER A 1 102 ? -17.716 -9.884 15.529 1.00 96.62 102 SER A CA 1
ATOM 783 C C . SER A 1 102 ? -16.584 -9.214 16.311 1.00 96.62 102 SER A C 1
ATOM 785 O O . SER A 1 102 ? -15.775 -8.463 15.754 1.00 96.62 102 SER A O 1
ATOM 787 N N . GLU A 1 103 ? -16.476 -9.537 17.602 1.00 95.00 103 GLU A N 1
ATOM 788 C CA . GLU A 1 103 ? -15.368 -9.048 18.426 1.00 95.00 103 GLU A CA 1
ATOM 789 C C . GLU A 1 103 ? -14.000 -9.412 17.845 1.00 95.00 103 GLU A C 1
ATOM 791 O O . GLU A 1 103 ? -13.084 -8.597 17.903 1.00 95.00 103 GLU A O 1
ATOM 796 N N . ASP A 1 104 ? -13.856 -10.605 17.267 1.00 94.25 104 ASP A N 1
ATOM 797 C CA . ASP A 1 104 ? -12.589 -11.058 16.689 1.00 94.25 104 ASP A CA 1
ATOM 798 C C . ASP A 1 104 ? -12.198 -10.228 15.463 1.00 94.25 104 ASP A C 1
ATOM 800 O O . ASP A 1 104 ? -11.038 -9.842 15.325 1.00 94.25 104 ASP A O 1
ATOM 804 N N . ASN A 1 105 ? -13.168 -9.855 14.621 1.00 95.25 105 ASN A N 1
ATOM 805 C CA . ASN A 1 105 ? -12.931 -8.956 13.492 1.00 95.25 105 ASN A CA 1
ATOM 806 C C . ASN A 1 105 ? -12.515 -7.559 13.971 1.00 95.25 105 ASN A C 1
ATOM 808 O O . ASN A 1 105 ? -11.589 -6.960 13.425 1.00 95.25 105 ASN A O 1
ATOM 812 N N . ILE A 1 106 ? -13.154 -7.054 15.028 1.00 96.81 106 ILE A N 1
ATOM 813 C CA . ILE A 1 106 ? -12.806 -5.762 15.631 1.00 96.81 106 ILE A CA 1
ATOM 814 C C . ILE A 1 106 ? -11.399 -5.803 16.238 1.00 96.81 106 ILE A C 1
ATOM 816 O O . ILE A 1 106 ? -10.609 -4.886 16.008 1.00 96.81 106 ILE A O 1
ATOM 820 N N . LYS A 1 107 ? -11.060 -6.870 16.971 1.00 94.94 107 LYS A N 1
ATOM 821 C CA . LYS A 1 107 ? -9.723 -7.091 17.545 1.00 94.94 107 LYS A CA 1
ATOM 822 C C . LYS A 1 107 ? -8.663 -7.208 16.453 1.00 94.94 107 LYS A C 1
ATOM 824 O O . LYS A 1 107 ? -7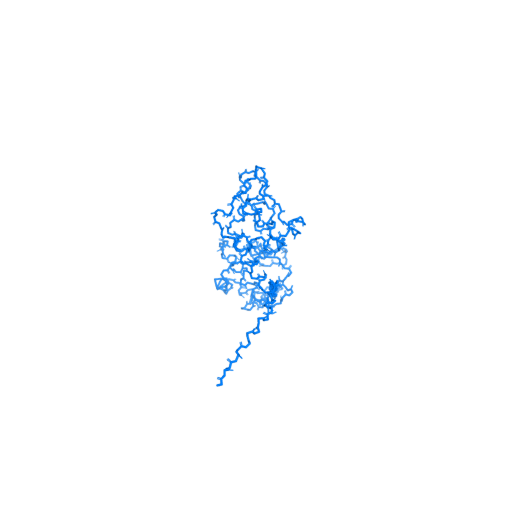.590 -6.632 16.597 1.00 94.94 107 LYS A O 1
ATOM 829 N N . ALA A 1 108 ? -8.973 -7.871 15.340 1.00 90.25 108 ALA A N 1
ATOM 830 C CA . ALA A 1 108 ? -8.076 -7.962 14.197 1.00 90.25 108 ALA A CA 1
ATOM 831 C C . ALA A 1 108 ? -7.787 -6.577 13.595 1.00 90.25 108 ALA A C 1
ATOM 833 O O . ALA A 1 108 ? -6.622 -6.218 13.425 1.00 90.25 108 ALA A O 1
ATOM 834 N N . ILE A 1 109 ? -8.819 -5.758 13.338 1.00 94.75 109 ILE A N 1
ATOM 835 C CA . ILE A 1 109 ? -8.637 -4.372 12.860 1.00 94.75 109 ILE A CA 1
ATOM 836 C C . ILE A 1 109 ? -7.807 -3.565 13.867 1.00 94.75 109 ILE A C 1
ATOM 838 O O . ILE A 1 109 ? -6.878 -2.857 13.481 1.00 94.75 109 ILE A O 1
ATOM 842 N N . ALA A 1 110 ? -8.109 -3.688 15.160 1.00 94.56 110 ALA A N 1
ATOM 843 C CA . ALA A 1 110 ? -7.393 -2.989 16.218 1.00 94.56 110 ALA A CA 1
ATOM 844 C C . ALA A 1 110 ? -5.905 -3.372 16.286 1.00 94.56 110 ALA A C 1
ATOM 846 O O . ALA A 1 110 ? -5.064 -2.495 16.454 1.00 94.56 110 ALA A O 1
ATOM 847 N N . ALA A 1 111 ? -5.579 -4.654 16.102 1.00 90.50 111 ALA A N 1
ATOM 848 C CA . ALA A 1 111 ? -4.205 -5.149 16.033 1.00 90.50 111 ALA A CA 1
ATOM 849 C C . ALA A 1 111 ? -3.463 -4.671 14.772 1.00 90.50 111 ALA A C 1
ATOM 851 O O . ALA A 1 111 ? -2.241 -4.541 14.785 1.00 90.50 111 ALA A O 1
ATOM 852 N N . TYR A 1 112 ? -4.186 -4.377 13.687 1.00 87.25 112 TYR A N 1
ATOM 853 C CA . TYR A 1 112 ? -3.599 -3.844 12.459 1.00 87.25 112 TYR A CA 1
ATOM 854 C C . TYR A 1 112 ? -3.239 -2.352 12.555 1.00 87.25 112 TYR A C 1
ATOM 856 O O . TYR A 1 112 ? -2.223 -1.938 12.005 1.00 87.25 112 TYR A O 1
ATOM 864 N N . ILE A 1 113 ? -4.021 -1.533 13.269 1.00 90.12 113 ILE A N 1
ATOM 865 C CA . ILE A 1 113 ? -3.829 -0.069 13.317 1.00 90.12 113 ILE A CA 1
ATOM 866 C C . ILE A 1 113 ? -2.402 0.360 13.719 1.00 90.12 113 ILE A C 1
ATOM 868 O O . ILE A 1 113 ? -1.854 1.235 13.049 1.00 90.12 113 ILE A O 1
ATOM 872 N N . PRO A 1 114 ? -1.749 -0.224 14.744 1.00 85.00 114 PRO A N 1
ATOM 873 C CA . PRO A 1 114 ? -0.370 0.132 15.087 1.00 85.00 114 PRO A CA 1
ATOM 874 C C . PRO A 1 114 ? 0.653 -0.151 13.984 1.00 85.00 114 PRO A C 1
ATOM 876 O O . PRO A 1 114 ? 1.722 0.460 13.967 1.00 85.00 114 PRO A O 1
ATOM 879 N N . LEU A 1 115 ? 0.316 -1.049 13.057 1.00 76.81 115 LEU A N 1
ATOM 880 C CA . LEU A 1 115 ? 1.134 -1.422 11.908 1.00 76.81 115 LEU A CA 1
ATOM 881 C C . LEU A 1 115 ? 0.883 -0.523 10.688 1.00 76.81 115 LEU A C 1
ATOM 883 O O . LEU A 1 115 ? 1.568 -0.685 9.683 1.00 76.81 115 LEU A O 1
ATOM 887 N N . LEU A 1 116 ? -0.050 0.440 10.767 1.00 73.50 116 LEU A N 1
ATOM 888 C CA . LEU A 1 116 ? -0.236 1.468 9.742 1.00 73.50 116 LEU A CA 1
ATOM 889 C C . LEU A 1 116 ? 1.019 2.349 9.656 1.00 73.50 116 LEU A C 1
ATOM 891 O O . LEU A 1 116 ? 1.212 3.349 10.367 1.00 73.50 116 LEU A O 1
ATOM 895 N N . THR A 1 117 ? 1.901 1.969 8.748 1.00 59.09 117 THR A N 1
ATOM 896 C CA . THR A 1 117 ? 2.916 2.843 8.180 1.00 59.09 117 THR A CA 1
ATOM 897 C C . THR A 1 117 ? 2.388 3.389 6.859 1.00 59.09 117 THR A C 1
ATOM 899 O O . THR A 1 117 ? 1.515 2.789 6.234 1.00 59.09 117 THR A O 1
ATOM 902 N N . GLU A 1 118 ? 2.947 4.502 6.379 1.00 51.16 118 GLU A N 1
ATOM 903 C CA . GLU A 1 118 ? 2.673 5.016 5.022 1.00 51.16 118 GLU A CA 1
ATOM 904 C C . GLU A 1 118 ? 2.998 3.995 3.903 1.00 51.16 118 GLU A C 1
ATOM 906 O O . GLU A 1 118 ? 2.857 4.289 2.725 1.00 51.16 118 GLU A O 1
ATOM 911 N N . THR A 1 119 ? 3.474 2.801 4.258 1.00 45.75 119 THR A N 1
ATOM 912 C CA . THR A 1 119 ? 4.125 1.826 3.387 1.00 45.75 119 THR A CA 1
ATOM 913 C C . THR A 1 119 ? 3.435 0.473 3.323 1.00 45.75 119 THR A C 1
ATOM 915 O O 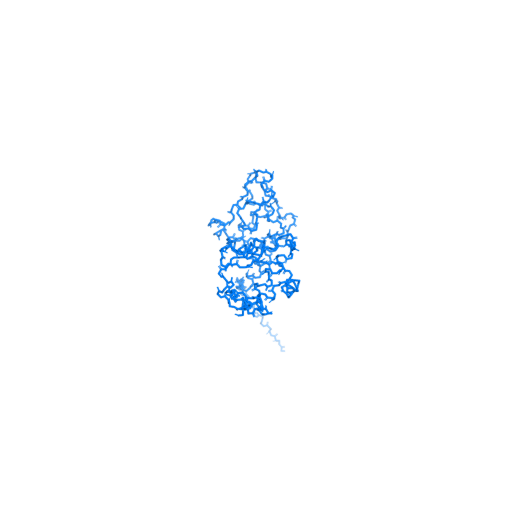. THR A 1 119 ? 3.950 -0.410 2.648 1.00 45.75 119 THR A O 1
ATOM 918 N N . ASP A 1 120 ? 2.272 0.305 3.950 1.00 43.47 120 ASP A N 1
ATOM 919 C CA . ASP A 1 120 ? 1.644 -1.011 4.069 1.00 43.47 120 ASP A CA 1
ATOM 920 C C . ASP A 1 120 ? 0.394 -1.180 3.193 1.00 43.47 120 ASP A C 1
ATOM 922 O O . ASP A 1 120 ? -0.544 -1.902 3.539 1.00 43.47 120 ASP A O 1
ATOM 926 N N . LEU A 1 121 ? 0.405 -0.606 1.988 1.00 47.59 121 LEU A N 1
ATOM 927 C CA . LEU A 1 121 ? -0.275 -1.273 0.879 1.00 47.59 121 LEU A CA 1
ATOM 928 C C . LEU A 1 121 ? 0.399 -2.655 0.777 1.00 47.59 121 LEU A C 1
ATOM 930 O O . LEU A 1 121 ? 1.612 -2.753 0.702 1.00 47.59 121 LEU A O 1
ATOM 934 N N . MET A 1 122 ? -0.369 -3.728 0.951 1.00 53.31 122 MET A N 1
ATOM 935 C CA . MET A 1 122 ? -0.009 -4.990 0.319 1.00 53.31 122 MET A CA 1
ATOM 936 C C . MET A 1 122 ? -0.889 -5.021 -0.906 1.00 53.31 122 MET A C 1
ATOM 938 O O . MET A 1 122 ? -2.114 -5.014 -0.765 1.00 53.31 122 MET A O 1
ATOM 942 N N . LEU A 1 123 ? -0.273 -5.003 -2.075 1.00 61.75 123 LEU A N 1
ATOM 943 C CA . LEU A 1 123 ? -0.937 -5.235 -3.345 1.00 61.75 123 LEU A CA 1
ATOM 944 C C . LEU A 1 123 ? -1.670 -6.582 -3.283 1.00 61.75 123 LEU A C 1
ATOM 946 O O . LEU A 1 123 ? -1.069 -7.647 -3.391 1.00 61.75 123 LEU A O 1
ATOM 950 N N . LYS A 1 124 ? -2.985 -6.533 -3.048 1.00 57.34 124 LYS A N 1
ATOM 951 C CA . LYS A 1 124 ? -3.885 -7.699 -3.008 1.00 57.34 124 LYS A CA 1
ATOM 952 C C . LYS A 1 124 ? -4.431 -8.005 -4.398 1.00 57.34 124 LYS A C 1
ATOM 954 O O . LYS A 1 124 ? -5.616 -8.273 -4.555 1.00 57.34 124 LYS A O 1
ATOM 959 N N . GLY A 1 125 ? -3.560 -7.913 -5.391 1.00 67.56 125 GLY A N 1
ATOM 960 C CA . GLY A 1 125 ? -3.885 -8.302 -6.748 1.00 67.56 125 GLY A CA 1
ATOM 961 C C . GLY A 1 125 ? -3.890 -9.821 -6.908 1.00 67.56 125 GLY A C 1
ATOM 962 O O . GLY A 1 125 ? -3.200 -10.542 -6.177 1.00 67.56 125 GLY A O 1
ATOM 963 N N . ASP A 1 126 ? -4.650 -10.321 -7.874 1.00 79.12 126 ASP A N 1
ATOM 964 C CA . ASP A 1 126 ? -4.561 -11.702 -8.323 1.00 79.12 126 ASP A CA 1
ATOM 965 C C . ASP A 1 126 ? -3.201 -11.926 -9.000 1.00 79.12 126 ASP A C 1
ATOM 967 O O . ASP A 1 126 ? -2.951 -11.558 -10.147 1.00 79.12 126 ASP A O 1
ATOM 971 N N . ILE A 1 127 ? -2.302 -12.595 -8.277 1.00 83.81 127 ILE A N 1
ATOM 972 C CA . ILE A 1 127 ? -0.951 -12.942 -8.731 1.00 83.81 127 ILE A CA 1
ATOM 973 C C . ILE A 1 127 ? -0.958 -13.738 -10.046 1.00 83.81 127 ILE A C 1
ATOM 975 O O . ILE A 1 127 ? 0.013 -13.678 -10.806 1.00 83.81 127 ILE A O 1
ATOM 979 N N . ARG A 1 128 ? -2.008 -14.521 -10.328 1.00 82.38 128 ARG A N 1
ATOM 980 C CA . ARG A 1 128 ? -2.120 -15.280 -11.582 1.00 82.38 128 ARG A CA 1
ATOM 981 C C . ARG A 1 128 ? -2.493 -14.355 -12.732 1.00 82.38 128 ARG A C 1
ATOM 983 O O . ARG A 1 128 ? -1.796 -14.381 -13.744 1.00 82.38 128 ARG A O 1
ATOM 990 N N . ALA A 1 129 ? -3.503 -13.507 -12.550 1.00 85.50 129 ALA A N 1
ATOM 991 C CA . ALA A 1 129 ? -3.875 -12.501 -13.543 1.00 85.50 129 ALA A CA 1
ATOM 992 C C . ALA A 1 129 ? -2.703 -11.545 -13.825 1.00 85.50 129 ALA A C 1
ATOM 994 O O . ALA A 1 129 ? -2.309 -11.351 -14.977 1.00 85.50 129 ALA A O 1
ATOM 995 N N . GLY A 1 130 ? -2.044 -11.062 -12.770 1.00 93.69 130 GLY A N 1
ATOM 996 C CA . GLY A 1 130 ? -0.860 -10.211 -12.854 1.00 93.69 130 GLY A CA 1
ATOM 997 C C . GLY A 1 130 ? 0.302 -10.869 -13.592 1.00 93.69 130 GLY A C 1
ATOM 998 O O . GLY A 1 130 ? 0.959 -10.232 -14.414 1.00 93.69 130 GLY A O 1
ATOM 999 N N . ARG A 1 131 ? 0.526 -12.170 -13.372 1.00 94.31 131 ARG A N 1
ATOM 1000 C CA . ARG A 1 131 ? 1.519 -12.955 -14.119 1.00 94.31 131 ARG A CA 1
ATOM 1001 C C . ARG A 1 131 ? 1.196 -13.019 -15.607 1.00 94.31 131 ARG A C 1
ATOM 1003 O O . ARG A 1 131 ? 2.110 -12.920 -16.426 1.00 94.31 131 ARG A O 1
ATOM 1010 N N . ASP A 1 132 ? -0.064 -13.220 -15.967 1.00 95.19 132 ASP A N 1
ATOM 1011 C CA . ASP A 1 132 ? -0.466 -13.334 -17.368 1.00 95.19 132 ASP A CA 1
ATOM 1012 C C . ASP A 1 132 ? -0.375 -11.981 -18.086 1.00 95.19 132 ASP A C 1
ATOM 1014 O O . ASP A 1 132 ? 0.146 -11.919 -19.203 1.00 95.19 132 ASP A O 1
ATOM 1018 N N . ILE A 1 133 ? -0.741 -10.887 -17.407 1.00 97.38 133 ILE A N 1
ATOM 1019 C CA . ILE A 1 133 ? -0.504 -9.510 -17.869 1.00 97.38 133 ILE A CA 1
ATOM 1020 C C . ILE A 1 133 ? 0.997 -9.256 -18.058 1.00 97.38 133 ILE A C 1
ATOM 1022 O O . ILE A 1 133 ? 1.428 -8.798 -19.120 1.00 97.38 133 ILE A O 1
ATOM 1026 N N . PHE A 1 134 ? 1.815 -9.616 -17.069 1.00 97.38 134 PHE A N 1
ATOM 1027 C CA . PHE A 1 134 ? 3.261 -9.437 -17.140 1.00 97.38 134 PHE A CA 1
ATOM 1028 C C . PHE A 1 134 ? 3.869 -10.179 -18.334 1.00 97.38 134 PHE A C 1
ATOM 1030 O O . PHE A 1 134 ? 4.674 -9.618 -19.079 1.00 97.38 134 PHE A O 1
ATOM 1037 N N . LYS A 1 135 ? 3.441 -11.426 -18.570 1.00 96.69 135 LYS A N 1
ATOM 1038 C CA . LYS A 1 135 ? 3.885 -12.236 -19.712 1.00 96.69 135 LYS A CA 1
ATOM 1039 C C . LYS A 1 135 ? 3.551 -11.605 -21.059 1.00 96.69 135 LYS A C 1
ATOM 1041 O O . LYS A 1 135 ? 4.413 -11.600 -21.935 1.00 96.69 135 LYS A O 1
ATOM 1046 N N . ARG A 1 136 ? 2.326 -11.095 -21.236 1.00 95.38 136 ARG A N 1
ATOM 1047 C CA . ARG A 1 136 ? 1.881 -10.531 -22.523 1.00 95.38 136 ARG A CA 1
ATOM 1048 C C . ARG A 1 136 ? 2.464 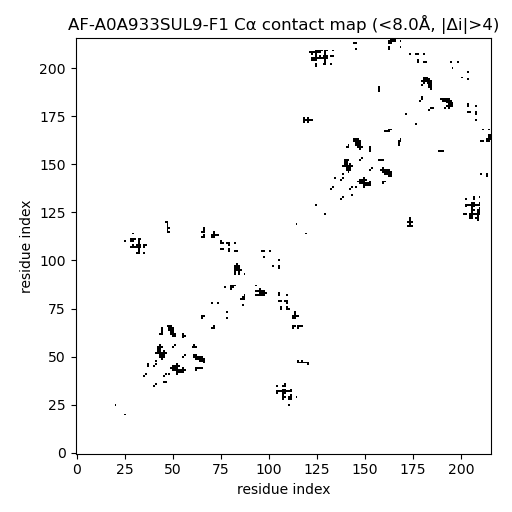-9.146 -22.811 1.00 95.38 136 ARG A C 1
ATOM 1050 O O . ARG A 1 136 ? 2.681 -8.825 -23.974 1.00 95.38 136 ARG A O 1
ATOM 1057 N N . SER A 1 137 ? 2.714 -8.348 -21.773 1.00 95.50 137 SER A N 1
ATOM 1058 C CA . SER A 1 137 ? 2.992 -6.913 -21.925 1.00 95.50 137 SER A CA 1
ATOM 1059 C C . SER A 1 137 ? 4.371 -6.477 -21.428 1.00 95.50 137 SER A C 1
ATOM 1061 O O . SER A 1 137 ? 4.968 -5.570 -22.002 1.00 95.50 137 SER A O 1
ATOM 1063 N N . CYS A 1 138 ? 4.905 -7.103 -20.377 1.00 96.81 138 CYS A N 1
ATOM 1064 C CA . CYS A 1 138 ? 6.085 -6.602 -19.659 1.00 96.81 138 CYS A CA 1
ATOM 1065 C C . CYS A 1 138 ? 7.370 -7.368 -20.009 1.00 96.81 138 CYS A C 1
ATOM 1067 O O . CYS A 1 138 ? 8.457 -6.784 -20.019 1.00 96.81 138 CYS A O 1
ATOM 1069 N N . VAL A 1 139 ? 7.259 -8.659 -20.343 1.00 97.38 139 VAL A N 1
ATOM 1070 C CA . VAL A 1 139 ? 8.390 -9.543 -20.689 1.00 97.38 139 VAL A CA 1
ATOM 1071 C C . VAL A 1 139 ? 9.314 -9.006 -21.788 1.00 97.38 139 VAL A C 1
ATOM 1073 O O . VAL A 1 139 ? 10.527 -9.179 -21.637 1.00 97.38 139 VAL A O 1
ATOM 1076 N N . PRO A 1 140 ? 8.838 -8.336 -22.859 1.00 95.81 140 PRO A N 1
ATOM 1077 C CA . PRO A 1 140 ? 9.739 -7.802 -23.880 1.00 95.81 140 PRO A CA 1
ATOM 1078 C C . PRO A 1 140 ? 10.838 -6.888 -23.316 1.00 95.81 140 PRO A C 1
ATOM 1080 O O . PRO A 1 140 ? 11.959 -6.917 -23.824 1.00 95.81 140 PRO A O 1
ATOM 1083 N N . CYS A 1 141 ? 10.555 -6.146 -22.239 1.00 95.44 141 CYS A N 1
ATOM 1084 C CA . CYS A 1 141 ? 11.516 -5.276 -21.555 1.00 95.44 141 CYS A CA 1
ATOM 1085 C C . CYS A 1 141 ? 12.092 -5.922 -20.287 1.00 95.44 141 CYS A C 1
ATOM 1087 O O . CYS A 1 141 ? 13.307 -5.966 -20.111 1.00 95.44 141 CYS A O 1
ATOM 1089 N N . HIS A 1 142 ? 11.238 -6.454 -19.411 1.00 95.81 142 HIS A N 1
ATOM 1090 C CA . HIS A 1 142 ? 11.642 -6.931 -18.085 1.00 95.81 142 HIS A CA 1
ATOM 1091 C C . HIS A 1 142 ? 12.135 -8.386 -18.061 1.00 95.81 142 HIS A C 1
ATOM 1093 O O . HIS A 1 142 ? 12.706 -8.816 -17.062 1.00 95.81 142 HIS A O 1
ATOM 1099 N N . GLY A 1 143 ? 11.957 -9.138 -19.150 1.00 95.69 143 GLY A N 1
ATOM 1100 C CA . GLY A 1 143 ? 12.323 -10.552 -19.233 1.00 95.69 143 GLY A CA 1
ATOM 1101 C C . GLY A 1 143 ? 11.348 -11.474 -18.498 1.00 95.69 143 GLY A C 1
ATOM 1102 O O . GLY A 1 143 ? 10.540 -11.037 -17.683 1.00 95.69 143 GLY A O 1
ATOM 1103 N N . LEU A 1 144 ? 11.409 -12.779 -18.783 1.00 93.94 144 LEU A N 1
ATOM 1104 C CA . LEU A 1 144 ? 10.447 -13.765 -18.258 1.00 93.94 144 LEU A CA 1
ATOM 1105 C C . LEU A 1 144 ? 10.478 -13.891 -16.726 1.00 93.94 144 LEU A C 1
ATOM 1107 O O . LEU A 1 144 ? 9.472 -14.233 -16.114 1.00 93.94 144 LEU A O 1
ATOM 1111 N N . GLN A 1 145 ? 11.640 -13.634 -16.129 1.00 91.31 145 GLN A N 1
ATOM 1112 C CA . GLN A 1 145 ? 11.879 -13.722 -14.685 1.00 91.31 145 GLN A CA 1
ATOM 1113 C C . GLN A 1 145 ? 11.893 -12.339 -14.014 1.00 91.31 145 GLN A C 1
ATOM 1115 O O . GLN A 1 145 ? 12.099 -12.254 -12.813 1.00 91.31 145 GLN A O 1
ATOM 1120 N N . GLY A 1 146 ? 11.673 -11.257 -14.772 1.00 94.69 146 GLY A N 1
ATOM 1121 C CA . GLY A 1 146 ? 11.691 -9.894 -14.237 1.00 94.69 146 GLY A CA 1
ATOM 1122 C C . GLY A 1 146 ? 13.083 -9.331 -13.946 1.00 94.69 146 GLY A C 1
ATOM 1123 O O . GLY A 1 146 ? 13.193 -8.334 -13.244 1.00 94.69 146 GLY A O 1
ATOM 1124 N N . ARG A 1 147 ? 14.148 -9.927 -14.490 1.00 94.62 147 ARG A N 1
ATOM 1125 C CA . ARG A 1 147 ? 15.533 -9.474 -14.275 1.00 94.62 147 ARG A CA 1
ATOM 1126 C C . ARG A 1 147 ? 15.938 -8.225 -15.058 1.00 94.62 147 ARG A C 1
ATOM 1128 O O . ARG A 1 147 ? 17.079 -7.779 -14.961 1.00 94.62 147 ARG A O 1
ATOM 1135 N N . GLY A 1 148 ? 15.054 -7.702 -15.902 1.00 93.88 148 GLY A N 1
ATOM 1136 C CA . GLY A 1 148 ? 15.397 -6.609 -16.806 1.00 93.88 148 GLY A CA 1
ATOM 1137 C C . GLY A 1 148 ? 16.210 -7.049 -18.029 1.00 93.88 148 GLY A C 1
ATOM 1138 O O . GLY A 1 148 ? 16.845 -6.219 -18.674 1.00 93.88 148 GLY A O 1
ATOM 1139 N N . ASP A 1 149 ? 16.209 -8.345 -18.357 1.00 94.56 149 ASP A N 1
ATOM 1140 C CA . ASP A 1 149 ? 16.999 -8.953 -19.437 1.00 94.56 149 ASP A CA 1
ATOM 1141 C C . ASP A 1 149 ? 16.201 -9.191 -20.737 1.00 94.56 149 ASP A C 1
ATOM 1143 O O . ASP A 1 149 ? 16.630 -9.962 -21.608 1.00 94.56 149 ASP A O 1
ATOM 1147 N N . GLY A 1 150 ? 15.060 -8.507 -20.890 1.00 95.19 150 GLY A N 1
ATOM 1148 C CA . GLY A 1 150 ? 14.190 -8.590 -22.062 1.00 95.19 150 GLY A CA 1
ATOM 1149 C C . GLY A 1 150 ? 14.862 -8.124 -23.359 1.00 95.19 150 GLY A C 1
ATOM 1150 O O . GLY A 1 150 ? 15.801 -7.323 -23.364 1.00 95.19 150 GLY A O 1
ATOM 1151 N N . ILE A 1 151 ? 14.379 -8.633 -24.496 1.00 95.69 151 ILE A N 1
ATOM 1152 C CA . ILE A 1 151 ? 14.968 -8.352 -25.815 1.00 95.69 151 ILE A CA 1
ATOM 1153 C C . ILE A 1 151 ? 14.940 -6.859 -26.167 1.00 95.69 151 ILE A C 1
ATOM 1155 O O . ILE A 1 151 ? 15.911 -6.340 -26.718 1.00 95.69 151 ILE A O 1
ATOM 1159 N N . VAL A 1 152 ? 13.870 -6.153 -25.794 1.00 93.56 152 VAL A N 1
ATOM 1160 C CA . VAL A 1 152 ? 13.729 -4.713 -26.030 1.00 93.56 152 VAL A CA 1
ATOM 1161 C C . VAL A 1 152 ? 14.709 -3.938 -25.158 1.00 93.56 152 VAL A C 1
ATOM 1163 O O . VAL A 1 152 ? 15.374 -3.046 -25.675 1.00 93.56 152 VAL A O 1
ATOM 1166 N N . ALA A 1 153 ? 14.884 -4.318 -23.885 1.00 91.56 153 ALA A N 1
ATOM 1167 C CA . ALA A 1 153 ? 15.853 -3.673 -22.994 1.00 91.56 153 ALA A CA 1
ATOM 1168 C C . ALA A 1 153 ? 17.282 -3.745 -23.558 1.00 91.56 153 ALA A C 1
ATOM 1170 O O . ALA A 1 153 ? 18.002 -2.746 -23.553 1.00 91.56 153 ALA A O 1
ATOM 1171 N N . LYS A 1 154 ? 17.662 -4.893 -24.138 1.00 91.00 154 LYS A N 1
ATOM 1172 C CA . LYS A 1 154 ? 18.950 -5.068 -24.830 1.00 91.00 154 LYS A CA 1
ATOM 1173 C C . LYS A 1 154 ? 19.063 -4.197 -26.080 1.00 91.00 154 LYS A C 1
ATOM 1175 O O . LYS A 1 154 ? 20.100 -3.569 -26.282 1.00 91.00 154 LYS A O 1
ATOM 1180 N N . LEU A 1 155 ? 18.013 -4.149 -26.902 1.00 92.69 155 LEU A N 1
ATOM 1181 C CA . LEU A 1 155 ? 17.995 -3.384 -28.152 1.00 92.69 155 LEU A CA 1
ATOM 1182 C C . LEU A 1 155 ? 18.207 -1.886 -27.907 1.00 92.69 155 LEU A C 1
ATOM 1184 O O . LEU A 1 155 ? 19.016 -1.258 -28.587 1.00 92.69 155 LEU A O 1
ATOM 1188 N N . ILE A 1 156 ? 17.514 -1.333 -26.912 1.00 90.19 156 ILE A N 1
ATOM 1189 C CA . ILE A 1 156 ? 17.586 0.097 -26.582 1.00 90.19 156 ILE A CA 1
ATOM 1190 C C . ILE A 1 156 ? 18.704 0.422 -25.581 1.00 90.19 156 ILE A C 1
ATOM 1192 O O . ILE A 1 156 ? 18.858 1.574 -25.188 1.00 90.19 156 ILE A O 1
ATOM 1196 N N . LYS A 1 157 ? 19.488 -0.584 -25.164 1.00 88.81 157 LYS A N 1
ATOM 1197 C CA . LYS A 1 157 ? 20.566 -0.469 -24.167 1.00 88.81 157 LYS A CA 1
ATOM 1198 C C . LYS A 1 157 ? 20.105 0.182 -22.854 1.00 88.81 157 LYS A C 1
ATOM 1200 O O . LYS A 1 157 ? 20.874 0.886 -22.202 1.00 88.81 157 LYS A O 1
ATOM 1205 N N . ALA A 1 158 ? 18.855 -0.061 -22.463 1.00 85.25 158 ALA A N 1
ATOM 1206 C CA . ALA A 1 158 ? 18.295 0.476 -21.232 1.00 85.25 158 ALA A CA 1
ATOM 1207 C C . ALA A 1 158 ? 18.694 -0.376 -20.030 1.00 85.25 158 ALA A C 1
ATOM 1209 O O . ALA A 1 158 ? 18.673 -1.608 -20.075 1.00 85.25 158 ALA A O 1
ATOM 1210 N N . LYS A 1 159 ? 18.991 0.295 -18.918 1.00 86.00 159 LYS A N 1
ATOM 1211 C CA . LYS A 1 159 ? 19.154 -0.362 -17.626 1.00 86.00 159 LYS A CA 1
ATOM 1212 C C . LYS A 1 159 ? 17.778 -0.560 -16.997 1.00 86.00 159 LYS A C 1
ATOM 1214 O O . LYS A 1 159 ? 17.112 0.411 -16.654 1.00 86.00 159 LYS A O 1
ATOM 1219 N N . MET A 1 160 ? 17.379 -1.814 -16.832 1.00 88.81 160 MET A N 1
ATOM 1220 C CA . MET A 1 160 ? 16.118 -2.187 -16.195 1.00 88.81 160 MET A CA 1
ATOM 1221 C C . MET A 1 160 ? 16.364 -2.702 -14.767 1.00 88.81 160 MET A C 1
ATOM 1223 O O . MET A 1 160 ? 17.447 -3.226 -14.487 1.00 88.81 160 MET A O 1
ATOM 1227 N N . PRO A 1 161 ? 15.403 -2.531 -13.841 1.00 90.69 161 PRO A N 1
ATOM 1228 C CA . PRO A 1 161 ? 15.488 -3.118 -12.509 1.00 90.69 161 PRO A CA 1
ATOM 1229 C C . PRO A 1 161 ? 15.446 -4.649 -12.578 1.00 90.69 161 PRO A C 1
ATOM 1231 O O . PRO A 1 161 ? 14.720 -5.220 -13.391 1.00 90.69 161 PRO A O 1
ATOM 1234 N N . ASP A 1 162 ? 16.200 -5.288 -11.686 1.00 93.81 162 ASP A N 1
ATOM 1235 C CA . ASP A 1 162 ? 16.116 -6.723 -11.428 1.00 93.81 162 ASP A CA 1
ATOM 1236 C C . ASP A 1 162 ? 15.142 -6.969 -10.273 1.00 93.81 162 ASP A C 1
ATOM 1238 O O . ASP A 1 162 ? 15.443 -6.631 -9.126 1.00 93.81 162 ASP A O 1
ATOM 1242 N N . PHE A 1 163 ? 13.976 -7.523 -10.593 1.00 93.62 163 PHE A N 1
ATOM 1243 C CA . PHE A 1 163 ? 12.916 -7.821 -9.638 1.00 93.62 163 PHE A CA 1
ATOM 1244 C C . PHE A 1 163 ? 13.153 -9.102 -8.826 1.00 93.62 163 PHE A C 1
ATOM 1246 O O . PHE A 1 163 ? 12.496 -9.267 -7.805 1.00 93.62 163 PHE A O 1
ATOM 1253 N N . GLU A 1 164 ? 14.104 -9.971 -9.200 1.00 91.06 164 GLU A N 1
ATOM 1254 C CA . GLU A 1 164 ? 14.509 -11.091 -8.332 1.00 91.06 164 GLU A CA 1
ATOM 1255 C C . GLU A 1 164 ? 15.335 -10.586 -7.136 1.00 91.06 164 GLU A C 1
ATOM 1257 O O . GLU A 1 164 ? 15.356 -11.209 -6.074 1.00 91.06 164 GLU A O 1
ATOM 1262 N N . ASN A 1 165 ? 15.985 -9.425 -7.279 1.00 90.25 165 ASN A N 1
ATOM 1263 C CA . ASN A 1 165 ? 16.763 -8.805 -6.217 1.00 90.25 165 ASN A CA 1
ATOM 1264 C C . ASN A 1 165 ? 15.855 -8.110 -5.188 1.00 90.25 165 ASN A C 1
ATOM 1266 O O . ASN A 1 165 ? 15.293 -7.038 -5.435 1.00 90.25 165 ASN A O 1
ATOM 1270 N N . LYS A 1 166 ? 15.805 -8.678 -3.982 1.00 83.31 166 LYS A N 1
ATOM 1271 C CA . LYS A 1 166 ? 15.063 -8.157 -2.826 1.00 83.31 166 LYS A CA 1
ATOM 1272 C C . LYS A 1 166 ? 15.347 -6.690 -2.493 1.00 83.31 166 LYS A C 1
ATOM 1274 O O . LYS A 1 166 ? 14.434 -5.938 -2.158 1.00 83.31 166 LYS A O 1
ATOM 1279 N N . GLU A 1 167 ? 16.593 -6.242 -2.622 1.00 86.12 167 GLU A N 1
ATOM 1280 C CA . GLU A 1 167 ? 16.954 -4.840 -2.377 1.00 86.12 167 GLU A CA 1
ATOM 1281 C C . GLU A 1 167 ? 16.414 -3.913 -3.475 1.00 86.12 167 GLU A C 1
ATOM 1283 O O . GLU A 1 167 ? 16.167 -2.732 -3.245 1.00 86.12 167 GLU A O 1
ATOM 1288 N N . THR A 1 168 ? 16.177 -4.414 -4.689 1.00 85.50 168 THR A N 1
ATOM 1289 C CA . THR A 1 168 ? 15.482 -3.650 -5.733 1.00 85.50 168 THR A CA 1
ATOM 1290 C C . THR A 1 168 ? 14.008 -3.495 -5.425 1.00 85.50 168 THR A C 1
ATOM 1292 O O . THR A 1 168 ? 13.514 -2.370 -5.460 1.00 85.50 168 THR A O 1
ATOM 1295 N N . ILE A 1 169 ? 13.325 -4.587 -5.092 1.00 80.44 169 ILE A N 1
ATOM 1296 C CA . ILE A 1 169 ? 11.892 -4.562 -4.802 1.00 80.44 169 ILE A CA 1
ATOM 1297 C C . ILE A 1 169 ? 11.615 -3.693 -3.572 1.00 80.44 169 ILE A C 1
ATOM 1299 O O . ILE A 1 169 ? 10.822 -2.755 -3.646 1.00 80.44 169 ILE A O 1
ATOM 1303 N N . LYS A 1 170 ? 12.338 -3.892 -2.468 1.00 81.12 170 LYS A N 1
ATOM 1304 C CA . LYS A 1 170 ? 12.133 -3.125 -1.227 1.00 81.12 170 LYS A CA 1
ATOM 1305 C C . LYS A 1 170 ? 12.391 -1.623 -1.328 1.00 81.12 170 LYS A C 1
ATOM 1307 O O . LYS A 1 170 ? 11.904 -0.877 -0.485 1.00 81.12 170 LYS A O 1
ATOM 1312 N N . ARG A 1 171 ? 13.152 -1.162 -2.327 1.00 85.38 171 ARG A N 1
ATOM 1313 C CA . ARG A 1 171 ? 13.458 0.270 -2.512 1.00 85.38 171 ARG A CA 1
ATOM 1314 C C . ARG A 1 171 ? 12.252 1.113 -2.907 1.00 85.38 171 ARG A C 1
ATOM 1316 O O . ARG A 1 171 ? 12.357 2.336 -2.863 1.00 85.38 171 ARG A O 1
ATOM 1323 N N . LYS A 1 172 ? 11.160 0.483 -3.339 1.00 83.62 172 LYS A N 1
ATOM 1324 C CA . LYS A 1 172 ? 9.928 1.165 -3.724 1.00 83.62 172 LYS A CA 1
ATOM 1325 C C . LYS A 1 172 ? 8.773 0.745 -2.843 1.00 83.62 172 LYS A C 1
ATOM 1327 O O . LYS A 1 172 ? 8.672 -0.429 -2.495 1.00 83.62 172 LYS A O 1
ATOM 1332 N N . THR A 1 173 ? 7.904 1.689 -2.500 1.00 80.56 173 THR A N 1
ATOM 1333 C CA . THR A 1 173 ? 6.618 1.422 -1.845 1.00 80.56 173 THR A CA 1
ATOM 1334 C C . THR A 1 173 ? 5.611 0.881 -2.860 1.00 80.56 173 THR A C 1
ATOM 1336 O O . THR A 1 173 ? 5.794 1.028 -4.067 1.00 80.56 173 THR A O 1
ATOM 1339 N N . ASP A 1 174 ? 4.551 0.218 -2.398 1.00 79.06 174 ASP A N 1
ATOM 1340 C CA . ASP A 1 174 ? 3.500 -0.294 -3.291 1.00 79.06 174 ASP A CA 1
ATOM 1341 C C . ASP A 1 174 ? 2.810 0.838 -4.065 1.00 79.06 174 ASP A C 1
ATOM 1343 O O . ASP A 1 174 ? 2.530 0.679 -5.249 1.00 79.06 174 ASP A O 1
ATOM 1347 N N . GLU A 1 175 ? 2.625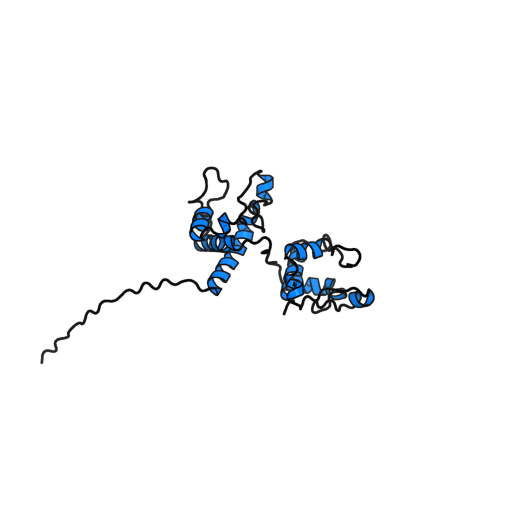 2.006 -3.443 1.00 78.19 175 GLU A N 1
ATOM 1348 C CA . GLU A 1 175 ? 2.117 3.207 -4.118 1.00 78.19 175 GLU A CA 1
ATOM 1349 C C . GLU A 1 175 ? 3.068 3.681 -5.224 1.00 78.19 175 GLU A C 1
ATOM 1351 O O . GLU A 1 175 ? 2.628 3.993 -6.328 1.00 78.19 175 GLU A O 1
ATOM 1356 N N . GLU A 1 176 ? 4.380 3.692 -4.968 1.00 84.38 176 GLU A N 1
ATOM 1357 C CA . GLU A 1 176 ? 5.357 4.045 -5.998 1.00 84.38 176 GLU A CA 1
ATOM 1358 C C . GLU A 1 176 ? 5.352 3.041 -7.155 1.00 84.38 176 GLU A C 1
ATOM 1360 O O . GLU A 1 176 ? 5.460 3.449 -8.309 1.00 84.38 176 GLU A O 1
ATOM 1365 N N . VAL A 1 177 ? 5.215 1.742 -6.871 1.00 89.06 177 VAL A N 1
ATOM 1366 C CA . VAL A 1 177 ? 5.121 0.704 -7.909 1.00 89.06 177 VAL A CA 1
ATOM 1367 C C . VAL A 1 177 ? 3.858 0.894 -8.749 1.00 89.06 177 VAL A C 1
ATOM 1369 O O . VAL A 1 177 ? 3.953 0.907 -9.976 1.00 89.06 177 VAL A O 1
ATOM 1372 N N . LEU A 1 178 ? 2.699 1.102 -8.114 1.00 87.69 178 LEU A N 1
ATOM 1373 C CA . LEU A 1 178 ? 1.437 1.394 -8.804 1.00 87.69 178 LEU A CA 1
ATOM 1374 C C . LEU A 1 178 ? 1.570 2.619 -9.701 1.00 87.69 178 LEU A C 1
ATOM 1376 O O . LEU A 1 178 ? 1.224 2.557 -10.878 1.00 87.69 178 LEU A O 1
ATOM 1380 N N . LYS A 1 179 ? 2.148 3.699 -9.172 1.00 85.62 179 LYS A N 1
ATOM 1381 C CA . LYS A 1 179 ? 2.341 4.943 -9.909 1.00 85.62 179 LYS A CA 1
ATOM 1382 C C . LYS A 1 179 ? 3.278 4.776 -11.102 1.00 85.62 179 LYS A C 1
ATOM 1384 O O . LYS A 1 179 ? 2.990 5.285 -12.177 1.00 85.62 179 LYS A O 1
ATOM 1389 N N . ILE A 1 180 ? 4.372 4.029 -10.945 1.00 92.88 180 ILE A N 1
ATOM 1390 C CA . ILE A 1 180 ? 5.295 3.725 -12.048 1.00 92.88 180 ILE A CA 1
ATOM 1391 C C . ILE A 1 180 ? 4.588 2.927 -13.152 1.00 92.88 180 ILE A C 1
ATOM 1393 O O . ILE A 1 180 ? 4.842 3.156 -14.330 1.00 92.88 180 ILE A O 1
ATOM 1397 N N . ILE A 1 181 ? 3.698 1.997 -12.798 1.00 94.19 181 ILE A N 1
ATOM 1398 C CA . ILE A 1 181 ? 2.922 1.240 -13.789 1.00 94.19 181 ILE A CA 1
ATOM 1399 C C . ILE A 1 181 ? 1.861 2.136 -14.443 1.00 94.19 181 ILE A C 1
ATOM 1401 O O . ILE A 1 181 ? 1.702 2.095 -15.659 1.00 94.19 181 ILE A O 1
ATOM 1405 N N . GLN A 1 182 ? 1.166 2.975 -13.675 1.00 89.44 182 GLN A N 1
ATOM 1406 C CA . GLN A 1 182 ? 0.133 3.888 -14.176 1.00 89.44 182 GLN A CA 1
ATOM 1407 C C . GLN A 1 182 ? 0.702 4.940 -15.129 1.00 89.44 182 GLN A C 1
ATOM 1409 O O . GLN A 1 182 ? 0.262 5.032 -16.276 1.00 89.44 182 GLN A O 1
ATOM 1414 N N . ASP A 1 183 ? 1.700 5.684 -14.660 1.00 90.06 183 ASP A N 1
ATOM 1415 C CA . ASP A 1 183 ? 2.178 6.917 -15.288 1.00 90.06 183 ASP A CA 1
ATOM 1416 C C . ASP A 1 183 ? 3.467 6.708 -16.097 1.00 90.06 183 ASP A C 1
ATOM 1418 O O . ASP A 1 183 ? 3.856 7.561 -16.895 1.00 90.06 183 ASP A O 1
ATOM 1422 N N . GLY A 1 184 ? 4.129 5.567 -15.909 1.00 91.44 184 GLY A N 1
ATOM 1423 C CA . GLY A 1 184 ? 5.469 5.312 -16.415 1.00 91.44 184 GLY A CA 1
ATOM 1424 C C . GLY A 1 184 ? 6.545 5.735 -15.418 1.00 91.44 184 GLY A C 1
ATOM 1425 O O . GLY A 1 184 ? 6.287 6.348 -14.377 1.00 91.44 184 GLY A O 1
ATOM 1426 N N . SER A 1 185 ? 7.794 5.390 -15.725 1.00 86.19 185 SER A N 1
ATOM 1427 C CA . SER A 1 185 ? 8.912 5.804 -14.877 1.00 86.19 185 SER A CA 1
ATOM 1428 C C . SER A 1 185 ? 9.268 7.273 -15.160 1.00 86.19 185 SER A C 1
ATOM 1430 O O . SER A 1 185 ? 9.330 7.679 -16.320 1.00 86.19 185 SER A O 1
ATOM 1432 N N . PRO A 1 186 ? 9.513 8.098 -14.127 1.00 72.31 186 PRO A N 1
ATOM 1433 C CA . PRO A 1 186 ? 9.956 9.471 -14.320 1.00 72.31 186 PRO A CA 1
ATOM 1434 C C . PRO A 1 186 ? 11.450 9.526 -14.671 1.00 72.31 186 PRO A C 1
ATOM 1436 O O . PRO A 1 186 ? 12.266 8.820 -14.075 1.00 72.31 186 PRO A O 1
ATOM 1439 N N . GLY A 1 187 ? 11.818 10.428 -15.583 1.00 67.25 187 GLY A N 1
ATOM 1440 C CA . GLY A 1 187 ? 13.209 10.727 -15.941 1.00 67.25 187 GLY A CA 1
ATOM 1441 C C . GLY A 1 187 ? 13.534 10.447 -17.409 1.00 67.25 187 GLY A C 1
ATOM 1442 O O . GLY A 1 187 ? 13.003 9.515 -18.008 1.00 67.25 187 GLY A O 1
ATOM 1443 N N . ALA A 1 188 ? 14.429 11.264 -17.973 1.00 57.62 188 ALA A N 1
ATOM 1444 C CA . ALA A 1 188 ? 14.785 11.240 -19.396 1.00 57.62 188 ALA A CA 1
ATOM 1445 C C . ALA A 1 188 ? 15.431 9.918 -19.859 1.00 57.62 188 ALA A C 1
ATOM 1447 O O . ALA A 1 188 ? 15.340 9.579 -21.034 1.00 57.62 188 ALA A O 1
ATOM 1448 N N . ASP A 1 189 ? 16.024 9.158 -18.932 1.00 66.50 189 ASP A N 1
ATOM 1449 C CA . ASP A 1 189 ? 16.708 7.887 -19.206 1.00 66.50 189 ASP A CA 1
ATOM 1450 C C . ASP A 1 189 ? 15.844 6.653 -18.891 1.00 66.50 189 ASP A C 1
ATOM 1452 O O . ASP A 1 189 ? 16.347 5.528 -18.815 1.00 66.50 189 ASP A O 1
ATOM 1456 N N . THR A 1 190 ? 14.542 6.847 -18.658 1.00 73.06 190 THR A N 1
ATOM 1457 C CA . THR A 1 190 ? 13.620 5.760 -18.326 1.00 73.06 190 THR A CA 1
ATOM 1458 C C . THR A 1 190 ? 12.608 5.568 -19.452 1.00 73.06 190 THR A C 1
ATOM 1460 O O . THR A 1 190 ? 11.972 6.510 -19.910 1.00 73.06 190 THR A O 1
ATOM 1463 N N . PHE A 1 191 ? 12.488 4.329 -19.928 1.00 84.81 191 PHE A N 1
ATOM 1464 C CA . PHE A 1 191 ? 11.702 3.978 -21.119 1.00 84.81 191 PHE A CA 1
ATOM 1465 C C . PHE A 1 191 ? 10.395 3.259 -20.774 1.00 84.81 191 PHE A C 1
ATOM 1467 O O . PHE A 1 191 ? 9.766 2.672 -21.652 1.00 84.81 191 PHE A O 1
ATOM 1474 N N . MET A 1 192 ? 10.021 3.229 -19.492 1.00 92.44 192 MET A N 1
ATOM 1475 C CA . MET A 1 192 ? 8.819 2.536 -19.040 1.00 92.44 192 MET A CA 1
ATOM 1476 C C . MET A 1 192 ? 7.595 3.405 -19.349 1.00 92.44 192 MET A C 1
ATOM 1478 O O . MET A 1 192 ? 7.465 4.465 -18.733 1.00 92.44 192 MET A O 1
ATOM 1482 N N . PRO A 1 193 ? 6.718 2.991 -20.282 1.00 92.12 193 PRO A N 1
ATOM 1483 C CA . PRO A 1 193 ? 5.516 3.748 -20.600 1.00 92.12 193 PRO A CA 1
ATOM 1484 C C . PRO A 1 193 ? 4.507 3.657 -19.451 1.00 92.12 193 PRO A C 1
ATOM 1486 O O . PRO A 1 193 ? 4.532 2.699 -18.675 1.00 92.12 193 PRO A O 1
ATOM 1489 N N . GLY A 1 194 ? 3.600 4.629 -19.382 1.00 93.88 194 GLY A N 1
ATOM 1490 C CA . GLY A 1 194 ? 2.405 4.528 -18.550 1.00 93.88 194 GLY A CA 1
ATOM 1491 C C . GLY A 1 194 ? 1.39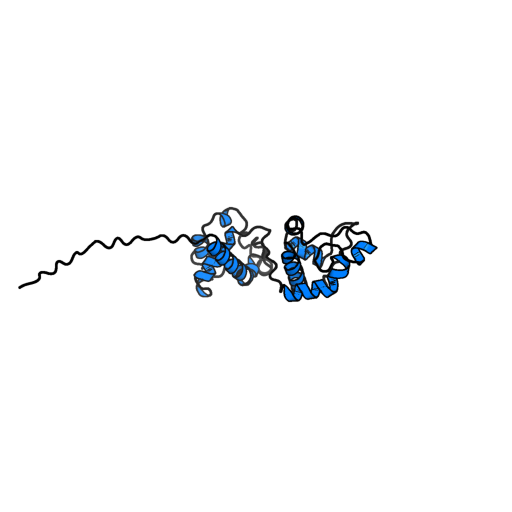2 3.556 -19.148 1.00 93.88 194 GLY A C 1
ATOM 1492 O O . GLY A 1 194 ? 1.216 3.497 -20.367 1.00 93.88 194 GLY A O 1
ATOM 1493 N N . TRP A 1 195 ? 0.738 2.786 -18.284 1.00 94.81 195 TRP A N 1
ATOM 1494 C CA . TRP A 1 195 ? -0.251 1.773 -18.657 1.00 94.81 195 TRP A CA 1
ATOM 1495 C C . TRP A 1 195 ? -1.686 2.172 -18.318 1.00 94.81 195 TRP A C 1
ATOM 1497 O O . TRP A 1 195 ? -2.613 1.440 -18.675 1.00 94.81 195 TRP A O 1
ATOM 1507 N N . HIS A 1 196 ? -1.897 3.324 -17.675 1.00 83.81 196 HIS A N 1
ATOM 1508 C CA . HIS A 1 196 ? -3.241 3.839 -17.440 1.00 83.81 196 HIS A CA 1
ATOM 1509 C C . HIS A 1 196 ? -3.995 4.032 -18.769 1.00 83.81 196 HIS A C 1
ATOM 1511 O O . HIS A 1 196 ? -3.460 4.575 -19.736 1.00 83.81 196 HIS A O 1
ATOM 1517 N N . GLY A 1 197 ? -5.237 3.546 -18.831 1.00 81.69 197 GLY A N 1
ATOM 1518 C CA . GLY A 1 197 ? -6.066 3.566 -20.043 1.00 81.69 197 GLY A CA 1
ATOM 1519 C C . GLY A 1 197 ? -5.818 2.403 -21.016 1.00 81.69 197 GLY A C 1
ATOM 1520 O O . GLY A 1 197 ? -6.636 2.190 -21.908 1.00 81.69 197 GLY A O 1
ATOM 1521 N N . ILE A 1 198 ? -4.743 1.626 -20.829 1.00 93.81 198 ILE A N 1
ATOM 1522 C CA . ILE A 1 198 ? -4.520 0.327 -21.497 1.00 93.81 198 ILE A CA 1
ATOM 1523 C C . ILE A 1 198 ? -4.890 -0.818 -20.551 1.00 93.81 198 ILE A C 1
ATOM 1525 O O . ILE A 1 198 ? -5.519 -1.787 -20.971 1.00 93.81 198 ILE A O 1
ATOM 1529 N N . LEU A 1 199 ? -4.477 -0.701 -19.288 1.00 90.00 199 LEU A N 1
ATOM 1530 C CA . LEU A 1 199 ? -4.895 -1.546 -18.176 1.00 90.00 199 LEU A CA 1
ATOM 1531 C C . LEU A 1 199 ? -5.874 -0.764 -17.297 1.00 90.00 199 LEU A C 1
ATOM 1533 O O . LEU A 1 199 ? -5.734 0.454 -17.139 1.00 90.00 199 LEU A O 1
ATOM 1537 N N . ASN A 1 200 ? -6.851 -1.462 -16.723 1.00 83.19 200 ASN A N 1
ATOM 1538 C CA . ASN A 1 200 ? -7.687 -0.896 -15.665 1.00 83.19 200 ASN A CA 1
ATOM 1539 C C . ASN A 1 200 ? -6.984 -0.965 -14.291 1.00 83.19 200 ASN A C 1
ATOM 1541 O O . ASN A 1 200 ? -5.921 -1.571 -14.155 1.00 83.19 200 ASN A O 1
ATOM 1545 N N . ASP A 1 201 ? -7.570 -0.328 -13.275 1.00 79.19 201 ASP A N 1
ATOM 1546 C CA . ASP A 1 201 ? -6.953 -0.212 -11.948 1.00 79.19 201 ASP A CA 1
ATOM 1547 C C . ASP A 1 201 ? -6.717 -1.574 -11.269 1.00 79.19 201 ASP A C 1
ATOM 1549 O O . ASP A 1 201 ? -5.657 -1.773 -10.673 1.00 79.19 201 ASP A O 1
ATOM 1553 N N . ASP A 1 202 ? -7.638 -2.532 -11.414 1.00 79.75 202 ASP A N 1
ATOM 1554 C CA . ASP A 1 202 ? -7.484 -3.881 -10.852 1.00 79.75 202 ASP A CA 1
ATOM 1555 C C . ASP A 1 202 ? -6.346 -4.638 -11.554 1.00 79.75 202 ASP A C 1
ATOM 1557 O O . ASP A 1 202 ? -5.483 -5.213 -10.897 1.00 79.75 202 ASP A O 1
ATOM 1561 N N . GLU A 1 203 ? -6.252 -4.552 -12.885 1.00 89.50 203 GLU A N 1
ATOM 1562 C CA . GLU A 1 203 ? -5.154 -5.157 -13.659 1.00 89.50 203 GLU A CA 1
ATOM 1563 C C . GLU A 1 203 ? -3.777 -4.574 -13.292 1.00 89.50 203 GLU A C 1
ATOM 1565 O O . GLU A 1 203 ? -2.760 -5.278 -13.295 1.00 89.50 203 GLU A O 1
ATOM 1570 N N . ILE A 1 204 ? -3.732 -3.279 -12.976 1.00 91.06 204 ILE A N 1
ATOM 1571 C CA . ILE A 1 204 ? -2.523 -2.598 -12.504 1.00 91.06 204 ILE A CA 1
ATOM 1572 C C . ILE A 1 204 ? -2.137 -3.102 -11.109 1.00 91.06 204 ILE A C 1
ATOM 1574 O O . ILE A 1 204 ? -0.960 -3.375 -10.855 1.00 91.06 204 ILE A O 1
ATOM 1578 N N . ILE A 1 205 ? -3.112 -3.266 -10.213 1.00 86.06 205 ILE A N 1
ATOM 1579 C CA . ILE A 1 205 ? -2.892 -3.839 -8.881 1.00 86.06 205 ILE A CA 1
ATOM 1580 C C . ILE A 1 205 ? -2.419 -5.295 -8.994 1.00 86.06 205 ILE A C 1
ATOM 1582 O O . ILE A 1 205 ? -1.477 -5.679 -8.298 1.00 86.06 205 ILE A O 1
ATOM 1586 N N . ASP A 1 206 ? -2.997 -6.081 -9.902 1.00 88.19 206 ASP A N 1
ATOM 1587 C CA . ASP A 1 206 ? -2.628 -7.470 -10.184 1.00 88.19 206 ASP A CA 1
ATOM 1588 C C . ASP A 1 206 ? -1.173 -7.598 -10.633 1.00 88.19 206 ASP A C 1
ATOM 1590 O O . ASP A 1 206 ? -0.400 -8.375 -10.059 1.00 88.19 206 ASP A O 1
ATOM 1594 N N . VAL A 1 207 ? -0.755 -6.821 -11.638 1.00 95.69 207 VAL A N 1
ATOM 1595 C CA . VAL A 1 207 ? 0.629 -6.888 -12.130 1.00 95.69 207 VAL A CA 1
ATOM 1596 C C . VAL A 1 207 ? 1.621 -6.357 -11.096 1.00 95.69 207 VAL A C 1
ATOM 1598 O O . VAL A 1 207 ? 2.691 -6.942 -10.926 1.00 95.69 207 VAL A O 1
ATOM 1601 N N . ALA A 1 208 ? 1.261 -5.315 -10.345 1.00 93.12 208 ALA A N 1
ATOM 1602 C CA . ALA A 1 208 ? 2.087 -4.809 -9.256 1.00 93.12 208 ALA A CA 1
ATOM 1603 C C . ALA A 1 208 ? 2.260 -5.872 -8.152 1.00 93.12 208 ALA A C 1
ATOM 1605 O O . ALA A 1 208 ? 3.381 -6.106 -7.689 1.00 93.12 208 ALA A O 1
ATOM 1606 N N . ALA A 1 209 ? 1.181 -6.567 -7.771 1.00 88.94 209 ALA A N 1
ATOM 1607 C CA . ALA A 1 209 ? 1.221 -7.671 -6.813 1.00 88.94 209 ALA A CA 1
ATOM 1608 C C . ALA A 1 209 ? 2.123 -8.809 -7.308 1.00 88.94 209 ALA A C 1
ATOM 1610 O O . ALA A 1 209 ? 2.933 -9.345 -6.550 1.00 88.94 209 ALA A O 1
ATOM 1611 N N . TYR A 1 210 ? 2.034 -9.154 -8.597 1.00 92.88 210 TYR A N 1
ATOM 1612 C CA . TYR A 1 210 ? 2.903 -10.162 -9.194 1.00 92.88 210 TYR A CA 1
ATOM 1613 C C . TYR A 1 210 ? 4.384 -9.754 -9.159 1.00 92.88 210 TYR A C 1
ATOM 1615 O O . TYR A 1 210 ? 5.226 -10.570 -8.789 1.00 92.88 210 TYR A O 1
ATOM 1623 N N . VAL A 1 211 ? 4.713 -8.497 -9.475 1.00 93.19 211 VAL A N 1
ATOM 1624 C CA . VAL A 1 211 ? 6.097 -7.992 -9.412 1.00 93.19 211 VAL A CA 1
ATOM 1625 C C . VAL A 1 211 ? 6.676 -8.127 -8.001 1.00 93.19 211 VAL A C 1
ATOM 1627 O O . VAL A 1 211 ? 7.839 -8.499 -7.856 1.00 93.19 211 VAL A O 1
ATOM 1630 N N . ARG A 1 2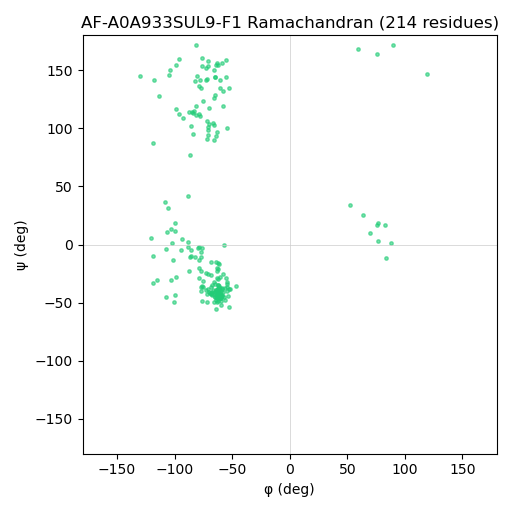12 ? 5.871 -7.908 -6.953 1.00 88.31 212 ARG A N 1
ATOM 1631 C CA . ARG A 1 212 ? 6.313 -8.076 -5.558 1.00 88.31 212 ARG A CA 1
ATOM 1632 C C . ARG A 1 212 ? 6.729 -9.492 -5.198 1.00 88.31 212 ARG A C 1
ATOM 1634 O O . ARG A 1 212 ? 7.588 -9.648 -4.341 1.00 88.31 212 ARG A O 1
ATOM 1641 N N . VAL A 1 213 ? 6.150 -10.508 -5.831 1.00 86.75 213 VAL A N 1
ATOM 1642 C CA . VAL A 1 213 ? 6.472 -11.914 -5.536 1.00 86.75 213 VAL A CA 1
ATOM 1643 C C . VAL A 1 213 ? 7.564 -12.489 -6.441 1.00 86.75 213 VAL A C 1
ATOM 1645 O O . VAL A 1 213 ? 7.831 -13.688 -6.379 1.00 86.75 213 VAL A O 1
ATOM 1648 N N . LEU A 1 214 ? 8.173 -11.665 -7.303 1.00 85.81 214 LEU A N 1
ATOM 1649 C CA . LEU A 1 214 ? 9.334 -12.065 -8.102 1.00 85.81 214 LEU A CA 1
ATOM 1650 C C . LEU A 1 214 ? 10.631 -12.083 -7.289 1.00 85.81 214 LEU A C 1
ATOM 1652 O O . LEU A 1 214 ? 11.552 -12.799 -7.685 1.00 85.81 214 LEU A O 1
ATOM 1656 N N . GLU A 1 215 ? 10.702 -11.345 -6.172 1.00 82.38 215 GLU A N 1
ATOM 1657 C CA . GLU A 1 215 ? 11.883 -11.380 -5.306 1.00 82.38 215 GLU A CA 1
ATOM 1658 C C . GLU A 1 215 ? 12.122 -12.791 -4.764 1.00 82.38 215 GLU A C 1
ATOM 1660 O O . GLU A 1 215 ? 11.182 -13.522 -4.434 1.00 82.38 215 GLU A O 1
ATOM 1665 N N . LYS A 1 216 ? 13.396 -13.169 -4.674 1.00 68.00 216 LYS A N 1
ATOM 1666 C CA . LYS A 1 216 ? 13.836 -14.445 -4.108 1.00 68.00 216 LYS A CA 1
ATOM 1667 C C . LYS A 1 216 ? 14.718 -14.228 -2.885 1.00 68.00 216 LYS A C 1
ATOM 1669 O O . LYS A 1 216 ? 15.459 -13.220 -2.841 1.00 68.00 216 LYS A O 1
#

Nearest PDB structures (foldseek):
  8x2j-assembly1_E  TM=7.110E-01  e=3.426E-05  Chloroflexus aurantiacus J-10-fl
  6lod-assembly1_E  TM=8.770E-01  e=4.609E-04  Roseiflexus castenholzii DSM 13941
  6loe-assembly1_E  TM=7.942E-01  e=2.811E-03  Roseiflexus castenholzii DSM 13941
  7o9u-assembly1_A  TM=7.276E-01  e=2.242E-03  Thioalkalivibrio paradoxus ARh 1
  6a18-assembly1_A  TM=1.841E-01  e=2.210E+00  Arabidopsis thaliana

Sequence (216 aa):
MKRKIFAIIGPVLLVLMSVTASPAEEKNIAHIGKHLFHAYCFVCHNYDGKGNGPLAKKLGIVPANLTIDKYRKTSPEELAKIISGYGRKPGSMMPKWGEDMSEDNIKAIAAYIPLLTETDLMLKGDIRAGRDIFKRSCVPCHGLQGRGDGIVAKLIKAKMPDFENKETIKRKTDEEVLKIIQDGSPGADTFMPGWHGILNDDEIIDVAAYVRVLEK

Mean predicted aligned error: 14.2 Å

Solvent-accessible surface area (backbone atoms only — not comparable to full-atom values): 11956 Å² total; per-residue (Å²): 138,86,86,83,83,82,82,82,86,73,85,81,77,82,76,82,73,81,80,72,79,49,77,67,53,52,52,49,38,22,52,52,6,48,55,51,36,59,74,72,42,17,52,35,23,25,86,55,27,58,11,74,4,73,52,18,62,76,70,73,47,80,50,69,51,39,55,42,69,70,46,45,69,45,52,39,70,60,43,23,35,34,49,33,36,83,56,53,60,88,90,58,86,70,64,51,40,53,81,82,43,55,69,68,58,41,40,14,31,23,52,22,43,49,64,43,41,92,57,62,62,71,59,84,28,54,47,66,61,7,44,54,51,36,62,77,71,40,21,54,39,28,19,93,68,31,52,18,73,8,68,52,20,61,74,71,69,48,90,52,69,36,28,36,40,46,74,56,51,68,73,48,45,50,67,55,49,44,45,32,47,36,69,14,46,86,57,97,89,45,86,48,66,46,35,60,90,80,44,57,72,64,57,46,36,5,32,46,24,27,53,66,68,40,38,107

Radius of gyration: 25.08 Å; Cα contacts (8 Å, |Δi|>4): 323; chains: 1; boundi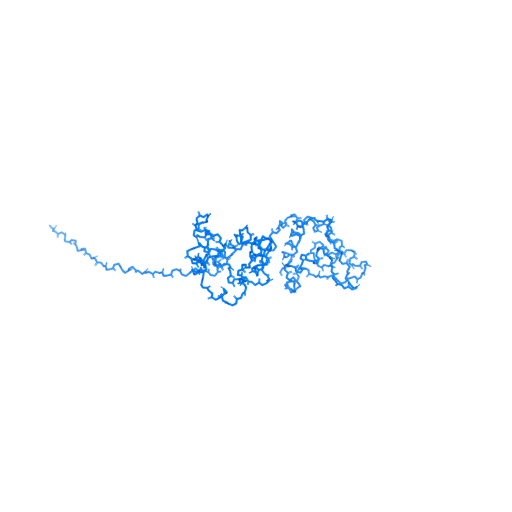ng box: 44×75×84 Å